Protein AF-A0A428SKN2-F1 (afdb_monomer)

InterPro domains:
  IPR006913 CENP-V/GFA domain [PF04828] (160-261)
  IPR011057 Mss4-like superfamily [SSF51316] (93-274)

pLDDT: mean 88.88, std 14.32, range [37.34, 98.81]

Radius of gyration: 19.54 Å; Cα contacts (8 Å, |Δi|>4): 625; chains: 1; bounding box: 58×44×54 Å

Structure (mmCIF, N/CA/C/O backbone):
data_AF-A0A428SKN2-F1
#
_entry.id   AF-A0A428SKN2-F1
#
loop_
_atom_site.group_PDB
_atom_site.id
_atom_site.type_symbol
_atom_site.label_atom_id
_atom_site.label_alt_id
_atom_site.label_comp_id
_atom_site.label_asym_id
_atom_site.label_entity_id
_atom_site.label_seq_id
_atom_site.pdbx_PDB_ins_code
_atom_site.Cartn_x
_atom_site.Cartn_y
_atom_site.Cartn_z
_atom_site.occupancy
_atom_site.B_iso_or_equiv
_atom_site.auth_seq_id
_atom_site.auth_comp_id
_atom_site.auth_asym_id
_atom_site.auth_atom_id
_atom_site.pdbx_PDB_model_num
ATOM 1 N N . MET A 1 1 ? -19.064 7.388 -1.459 1.00 96.00 1 MET A N 1
ATOM 2 C CA . MET A 1 1 ? -19.371 6.231 -2.327 1.00 96.00 1 MET A CA 1
ATOM 3 C C . MET A 1 1 ? -19.615 5.018 -1.450 1.00 96.00 1 MET A C 1
ATOM 5 O O . MET A 1 1 ? -19.090 4.986 -0.341 1.00 96.00 1 MET A O 1
ATOM 9 N N . ALA A 1 2 ? -20.408 4.062 -1.925 1.00 96.69 2 ALA A N 1
ATOM 10 C CA . ALA A 1 2 ? -20.667 2.799 -1.243 1.00 96.69 2 ALA A CA 1
ATOM 11 C C . ALA A 1 2 ? -20.257 1.640 -2.158 1.00 96.69 2 ALA A C 1
ATOM 13 O O . ALA A 1 2 ? -20.466 1.705 -3.367 1.00 96.69 2 ALA A O 1
ATOM 14 N N . TYR A 1 3 ? -19.655 0.611 -1.574 1.00 97.50 3 TYR A N 1
ATOM 15 C CA . TYR A 1 3 ? -19.297 -0.638 -2.232 1.00 97.50 3 TYR A CA 1
ATOM 16 C C . TYR A 1 3 ? -19.874 -1.800 -1.433 1.00 97.50 3 TYR A C 1
ATOM 18 O O . TYR A 1 3 ? -19.714 -1.839 -0.213 1.00 97.50 3 TYR A O 1
ATOM 26 N N . HIS A 1 4 ? -20.513 -2.743 -2.117 1.00 96.88 4 HIS A N 1
ATOM 27 C CA . HIS A 1 4 ? -21.170 -3.897 -1.511 1.00 96.88 4 HIS A CA 1
ATOM 28 C C . HIS A 1 4 ? -20.330 -5.153 -1.778 1.00 96.88 4 HIS A C 1
ATOM 30 O O . HIS A 1 4 ? -20.507 -5.785 -2.816 1.00 96.88 4 HIS A O 1
ATOM 36 N N . PRO A 1 5 ? -19.352 -5.494 -0.911 1.00 92.62 5 PRO A N 1
ATOM 37 C CA . PRO A 1 5 ? -18.555 -6.709 -1.087 1.00 92.62 5 PRO A CA 1
ATOM 38 C C . PRO A 1 5 ? -19.387 -7.994 -0.977 1.00 92.62 5 PRO A C 1
ATOM 40 O O . PRO A 1 5 ? -18.991 -9.015 -1.528 1.00 92.62 5 PRO A O 1
ATOM 43 N N . THR A 1 6 ? -20.506 -7.948 -0.252 1.00 92.69 6 THR A N 1
ATOM 44 C CA . THR A 1 6 ? -21.494 -9.026 -0.126 1.00 92.69 6 THR A CA 1
ATOM 45 C C . THR A 1 6 ? -22.893 -8.410 -0.096 1.00 92.69 6 THR A C 1
ATOM 47 O O . THR A 1 6 ? -23.030 -7.196 0.052 1.00 92.69 6 THR A O 1
ATOM 50 N N . GLU A 1 7 ? -23.940 -9.234 -0.180 1.00 92.19 7 GLU A N 1
ATOM 51 C CA . GLU A 1 7 ? -25.333 -8.769 -0.059 1.00 92.19 7 GLU A CA 1
ATOM 52 C C . GLU A 1 7 ? -25.630 -8.131 1.308 1.00 92.19 7 GLU A C 1
ATOM 54 O O . GLU A 1 7 ? -26.451 -7.228 1.408 1.00 92.19 7 GLU A O 1
ATOM 59 N N . THR A 1 8 ? -24.917 -8.558 2.352 1.00 93.56 8 THR A N 1
ATOM 60 C CA . THR A 1 8 ? -25.149 -8.159 3.748 1.00 93.56 8 THR A CA 1
ATOM 61 C C . THR A 1 8 ? -24.135 -7.147 4.276 1.00 93.56 8 THR A C 1
ATOM 63 O O . THR A 1 8 ? -24.197 -6.769 5.445 1.00 93.56 8 THR A O 1
ATOM 66 N N . SER A 1 9 ? -23.164 -6.715 3.467 1.00 94.75 9 SER A N 1
ATOM 67 C CA . SER A 1 9 ? -22.102 -5.806 3.903 1.00 94.75 9 SER A CA 1
ATOM 68 C C . SER A 1 9 ? -21.928 -4.648 2.937 1.00 94.75 9 SER A C 1
ATOM 70 O O . SER A 1 9 ? -21.907 -4.815 1.722 1.00 94.75 9 SER A O 1
ATOM 72 N N . THR A 1 10 ? -21.741 -3.455 3.493 1.00 97.12 10 THR A N 1
ATOM 73 C CA . THR A 1 10 ? -21.451 -2.232 2.749 1.00 97.12 10 THR A CA 1
ATOM 74 C C . THR A 1 10 ? -20.212 -1.557 3.321 1.00 97.12 10 THR A C 1
ATOM 76 O O . THR A 1 10 ? -20.080 -1.393 4.533 1.00 97.12 10 THR A O 1
ATOM 79 N N . ARG A 1 11 ? -19.302 -1.127 2.447 1.00 97.12 11 ARG A N 1
ATOM 80 C CA . ARG A 1 11 ? -18.131 -0.306 2.772 1.00 97.12 11 ARG A CA 1
ATOM 81 C C . ARG A 1 11 ? -18.315 1.083 2.176 1.00 97.12 11 ARG A C 1
ATOM 83 O O . ARG A 1 11 ? -18.564 1.218 0.979 1.00 97.12 11 ARG A O 1
ATOM 90 N N . TYR A 1 12 ? -18.160 2.113 2.995 1.00 98.19 12 TYR A N 1
ATOM 91 C CA . TYR A 1 12 ? -18.277 3.507 2.585 1.00 98.19 12 TYR A CA 1
ATOM 92 C C . TYR A 1 12 ? -16.900 4.139 2.476 1.00 98.19 12 TYR A C 1
ATOM 94 O O . TYR A 1 12 ? -16.079 4.023 3.388 1.00 98.19 12 TYR A O 1
ATOM 102 N N . PHE A 1 13 ? -16.666 4.838 1.369 1.00 98.31 13 PHE A N 1
ATOM 103 C CA . PHE A 1 13 ? -15.388 5.479 1.092 1.00 98.31 13 PHE A CA 1
ATOM 104 C C . PHE A 1 13 ? -15.537 6.856 0.444 1.00 98.31 13 PHE A C 1
ATOM 106 O O . PHE A 1 13 ? -16.548 7.173 -0.202 1.00 98.31 13 PHE A O 1
ATOM 113 N N . CYS A 1 14 ? -14.515 7.689 0.622 1.00 98.00 14 CYS A N 1
ATOM 114 C CA . CYS A 1 14 ? -14.421 9.014 0.031 1.00 98.00 14 CYS A CA 1
ATOM 115 C C . CYS A 1 14 ? -14.312 8.914 -1.497 1.00 98.00 14 CYS A C 1
ATOM 117 O O . CYS A 1 14 ? -13.421 8.255 -2.027 1.00 98.00 14 CYS A O 1
ATOM 119 N N . ALA A 1 15 ? -15.193 9.609 -2.222 1.00 96.56 15 ALA A N 1
ATOM 120 C CA . ALA A 1 15 ? -15.204 9.576 -3.687 1.00 96.56 15 ALA A CA 1
ATOM 121 C C . ALA A 1 15 ? -13.980 10.259 -4.324 1.00 96.56 15 ALA A C 1
ATOM 123 O O . ALA A 1 15 ? -13.689 10.011 -5.494 1.00 96.56 15 ALA A O 1
ATOM 124 N N . THR A 1 16 ? -13.309 11.125 -3.559 1.00 96.06 16 THR A N 1
ATOM 125 C CA . THR A 1 16 ? -12.187 11.956 -4.007 1.00 96.06 16 THR A CA 1
ATOM 126 C C . THR A 1 16 ? -10.844 11.260 -3.828 1.00 96.06 16 THR A C 1
ATOM 128 O O . THR A 1 16 ? -10.008 11.347 -4.717 1.00 96.06 16 THR A O 1
ATOM 131 N N . CYS A 1 17 ? -10.631 10.585 -2.694 1.00 95.38 17 CYS A N 1
ATOM 132 C CA . CYS A 1 17 ? -9.328 10.006 -2.347 1.00 95.38 17 CYS A CA 1
ATOM 133 C C . CYS A 1 17 ? -9.338 8.495 -2.089 1.00 95.38 17 CYS A C 1
ATOM 135 O O . CYS A 1 17 ? -8.288 7.936 -1.799 1.00 95.38 17 CYS A O 1
ATOM 137 N N . GLY A 1 18 ? -10.497 7.833 -2.134 1.00 97.00 18 GLY A N 1
ATOM 138 C CA . GLY A 1 18 ? -10.604 6.394 -1.878 1.00 97.00 18 GLY A CA 1
ATOM 139 C C . GLY A 1 18 ? -10.673 5.993 -0.402 1.00 97.00 18 GLY A C 1
ATOM 140 O O . GLY A 1 18 ? -11.093 4.879 -0.124 1.00 97.00 18 GLY A O 1
ATOM 141 N N . CYS A 1 19 ? -10.370 6.893 0.540 1.00 97.88 19 CYS A N 1
ATOM 142 C CA . CYS A 1 19 ? -10.337 6.587 1.976 1.00 97.88 19 CYS A CA 1
ATOM 143 C C . CYS A 1 19 ? -11.597 5.883 2.482 1.00 97.88 19 CYS A C 1
ATOM 145 O O . CYS A 1 19 ? -12.698 6.435 2.378 1.00 97.88 19 CYS A O 1
ATOM 147 N N . HIS A 1 20 ? -11.431 4.680 3.044 1.00 97.56 20 HIS A N 1
ATOM 148 C CA . HIS A 1 20 ? -12.502 3.962 3.726 1.00 97.56 20 HIS A CA 1
ATOM 149 C C . HIS A 1 20 ? -12.826 4.662 5.044 1.00 97.56 20 HIS A C 1
ATOM 151 O O . HIS A 1 20 ? -11.943 4.977 5.831 1.00 97.56 20 HIS A O 1
ATOM 157 N N . LEU A 1 21 ? -14.111 4.908 5.284 1.00 97.25 21 LEU A N 1
ATOM 158 C CA . LEU A 1 21 ? -14.582 5.653 6.453 1.00 97.25 21 LEU A CA 1
ATOM 159 C C . LEU A 1 21 ? -15.449 4.790 7.357 1.00 97.25 21 LEU A C 1
ATOM 161 O O . LEU A 1 21 ? -15.275 4.802 8.573 1.00 97.25 21 LEU A O 1
ATOM 165 N N . PHE A 1 22 ? -16.366 4.023 6.765 1.00 97.44 22 PHE A N 1
ATOM 166 C CA . PHE A 1 22 ? -17.329 3.231 7.519 1.00 97.44 22 PHE A CA 1
ATOM 167 C C . PHE A 1 22 ? -17.563 1.865 6.887 1.00 97.44 22 PHE A C 1
ATOM 169 O O . PHE A 1 22 ? -17.416 1.683 5.675 1.00 97.44 22 PHE A O 1
ATOM 176 N N . ARG A 1 23 ? -18.008 0.921 7.711 1.00 95.94 23 ARG A N 1
ATOM 17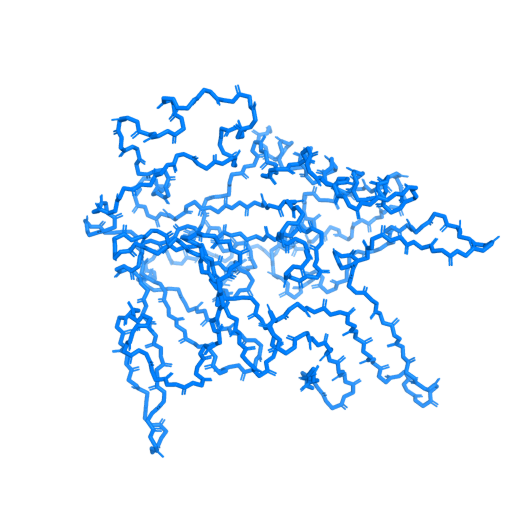7 C CA . ARG A 1 23 ? -18.645 -0.322 7.280 1.00 95.94 23 ARG A CA 1
ATOM 178 C C . ARG A 1 23 ? -20.012 -0.444 7.940 1.00 95.94 23 ARG A C 1
ATOM 180 O O . ARG A 1 23 ? -20.159 -0.045 9.092 1.00 95.94 23 ARG A O 1
ATOM 187 N N . ALA A 1 24 ? -20.958 -1.034 7.229 1.00 96.56 24 ALA A N 1
ATOM 188 C CA . ALA A 1 24 ? -22.224 -1.493 7.774 1.00 96.56 24 ALA A CA 1
ATOM 189 C C . ALA A 1 24 ? -22.392 -2.973 7.429 1.00 96.56 24 ALA A C 1
ATOM 191 O O . ALA A 1 24 ? -22.126 -3.370 6.292 1.00 96.56 24 ALA A O 1
ATOM 192 N N . ILE A 1 25 ? -22.793 -3.787 8.399 1.00 94.44 25 ILE A N 1
ATOM 193 C CA . ILE A 1 25 ? -23.079 -5.212 8.213 1.00 94.44 25 ILE A CA 1
ATOM 194 C C . ILE A 1 25 ? -24.481 -5.492 8.747 1.00 94.44 25 ILE A C 1
ATOM 196 O O . ILE A 1 25 ? -24.828 -5.052 9.842 1.00 94.44 25 ILE A O 1
ATOM 200 N N . GLU A 1 26 ? -25.297 -6.218 7.992 1.00 92.75 26 GLU A N 1
ATOM 201 C CA . GLU A 1 26 ? -26.609 -6.654 8.457 1.00 92.75 26 GLU A CA 1
ATOM 202 C C . GLU A 1 26 ? -26.472 -7.668 9.596 1.00 92.75 26 GLU A C 1
ATOM 204 O O . GLU A 1 26 ? -25.931 -8.762 9.435 1.00 92.75 26 GLU A O 1
ATOM 209 N N . ALA A 1 27 ? -27.008 -7.320 10.765 1.00 86.62 27 ALA A N 1
ATOM 210 C CA . ALA A 1 27 ? -26.934 -8.138 11.968 1.00 86.62 27 ALA A CA 1
ATOM 211 C C . ALA A 1 27 ? -28.178 -9.034 12.118 1.00 86.62 27 ALA A C 1
ATOM 213 O O . ALA A 1 27 ? -28.886 -8.966 13.125 1.00 86.62 27 ALA A O 1
ATOM 214 N N . GLY A 1 28 ? -28.484 -9.847 11.098 1.00 75.69 28 GLY A N 1
ATOM 215 C CA . GLY A 1 28 ? -29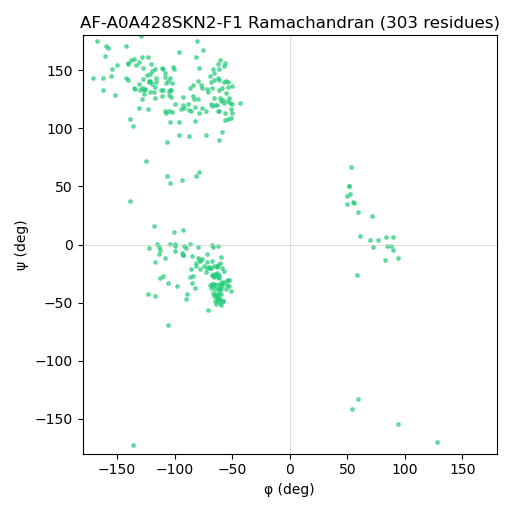.522 -10.890 11.157 1.00 75.69 28 GLY A CA 1
ATOM 216 C C . GLY A 1 28 ? -30.892 -10.400 11.650 1.00 75.69 28 GLY A C 1
ATOM 217 O O . GLY A 1 28 ? -31.451 -10.964 12.588 1.00 75.69 28 GLY A O 1
ATOM 218 N N . GLY A 1 29 ? -31.405 -9.309 11.071 1.00 75.12 29 GLY A N 1
ATOM 219 C CA . GLY A 1 29 ? -32.702 -8.718 11.435 1.00 75.12 29 GLY A CA 1
ATOM 220 C C . GLY A 1 29 ? -32.684 -7.762 12.637 1.00 75.12 29 GLY A C 1
ATOM 221 O O . GLY A 1 29 ? -33.717 -7.183 12.960 1.00 75.12 29 GLY A O 1
ATOM 222 N N . LYS A 1 30 ? -31.528 -7.540 13.281 1.00 79.56 30 LYS A N 1
ATOM 223 C CA . LYS A 1 30 ? -31.365 -6.592 14.406 1.00 79.56 30 LYS A CA 1
ATOM 224 C C . LYS A 1 30 ? -30.924 -5.185 13.978 1.00 79.56 30 LYS A C 1
ATOM 226 O O . LYS A 1 30 ? -30.526 -4.385 14.820 1.00 79.56 30 LYS A O 1
ATOM 231 N N . GLY A 1 31 ? -30.985 -4.884 12.682 1.00 88.44 31 GLY A N 1
ATOM 232 C CA . GLY A 1 31 ? -30.466 -3.648 12.098 1.00 88.44 31 GLY A CA 1
ATOM 233 C C . GLY A 1 31 ? -29.034 -3.796 11.579 1.00 88.44 31 GLY A C 1
ATOM 234 O O . GLY A 1 31 ? -28.611 -4.890 11.203 1.00 88.44 31 GLY A O 1
ATOM 235 N N . LEU A 1 32 ? -28.310 -2.677 11.527 1.00 92.56 32 LEU A N 1
ATOM 236 C CA . LEU A 1 32 ? -26.951 -2.593 10.990 1.00 92.56 32 LEU A CA 1
ATOM 237 C C . LEU A 1 32 ? -25.924 -2.478 12.119 1.00 92.56 32 LEU A C 1
ATOM 239 O O . LEU A 1 32 ? -26.036 -1.591 12.967 1.00 92.56 32 LEU A O 1
ATOM 243 N N . ASP A 1 33 ? -24.904 -3.332 12.083 1.00 93.50 33 ASP A N 1
ATOM 244 C CA . ASP A 1 33 ? -23.672 -3.164 12.851 1.00 93.50 33 ASP A CA 1
ATOM 245 C C . ASP A 1 33 ? -22.732 -2.212 12.102 1.00 93.50 33 ASP A C 1
ATOM 247 O O . ASP A 1 33 ? -22.330 -2.482 10.964 1.00 93.50 33 ASP A O 1
ATOM 251 N N . TRP A 1 34 ? -22.407 -1.083 12.731 1.00 94.44 34 TRP A N 1
ATOM 252 C CA . TRP A 1 34 ? -21.578 -0.034 12.147 1.00 94.44 34 TRP A CA 1
ATOM 253 C C . TRP A 1 34 ? -20.163 -0.068 12.712 1.00 94.44 34 TRP A C 1
ATOM 255 O O . TRP A 1 34 ? -19.951 -0.078 13.921 1.00 94.44 34 TRP A O 1
ATOM 265 N N . GLY A 1 35 ? -19.180 0.017 11.822 1.00 92.81 35 GLY A N 1
ATOM 266 C CA . GLY A 1 35 ? -17.787 0.257 12.183 1.00 92.81 35 GLY A CA 1
ATOM 267 C C . GLY A 1 35 ? -17.259 1.517 11.513 1.00 92.81 35 GLY A C 1
ATOM 268 O O . GLY A 1 35 ? -17.628 1.815 10.378 1.00 92.81 35 GLY A O 1
ATOM 269 N N . ALA A 1 36 ? -16.365 2.227 12.196 1.00 93.25 36 ALA A N 1
ATOM 270 C CA . ALA A 1 36 ? -15.610 3.345 11.643 1.00 93.25 36 ALA A CA 1
ATOM 271 C C . ALA A 1 36 ? -14.140 2.953 11.453 1.00 93.25 36 ALA A C 1
ATOM 273 O O . ALA A 1 36 ? -13.580 2.199 12.250 1.00 93.25 36 ALA A O 1
ATOM 274 N N . ALA A 1 37 ? -13.522 3.461 10.393 1.00 94.44 37 ALA A N 1
ATOM 275 C CA . ALA A 1 37 ? -12.116 3.238 10.095 1.00 94.44 37 ALA A CA 1
ATOM 276 C C . ALA A 1 37 ? -11.256 4.170 10.972 1.00 94.44 37 ALA A C 1
ATOM 278 O O . ALA A 1 37 ? -11.329 5.395 10.855 1.00 94.44 37 ALA A O 1
ATOM 279 N N . THR A 1 38 ? -10.478 3.606 11.901 1.00 91.44 38 THR A N 1
ATOM 280 C CA . THR A 1 38 ? -9.806 4.372 12.971 1.00 91.44 38 THR A CA 1
ATOM 281 C C . THR A 1 38 ? -8.743 5.342 12.446 1.00 91.44 38 THR A C 1
ATOM 283 O O . THR A 1 38 ? -8.546 6.416 13.018 1.00 91.44 38 THR A O 1
ATOM 286 N N . GLY A 1 39 ? -8.128 5.034 11.299 1.00 93.06 39 GLY A N 1
ATOM 287 C CA . GLY A 1 39 ? -7.140 5.898 10.655 1.00 93.06 39 GLY A CA 1
ATOM 288 C C . GLY A 1 39 ? -7.718 7.253 10.241 1.00 93.06 39 GLY A C 1
ATOM 289 O O . GLY A 1 39 ? -6.991 8.248 10.258 1.00 93.06 39 GLY A O 1
ATOM 290 N N . ALA A 1 40 ? -9.026 7.321 9.960 1.00 92.25 40 ALA A N 1
ATOM 291 C CA . ALA A 1 40 ? -9.752 8.553 9.642 1.00 92.25 40 ALA A CA 1
ATOM 292 C C . ALA A 1 40 ? -10.230 9.333 10.885 1.00 92.25 40 ALA A C 1
ATOM 294 O O . ALA A 1 40 ? -10.672 10.476 10.764 1.00 92.25 40 ALA A O 1
ATOM 295 N N . VAL A 1 41 ? -10.140 8.748 12.083 1.00 88.19 41 VAL A N 1
ATOM 296 C CA . VAL A 1 41 ? -10.595 9.377 13.327 1.00 88.19 41 VAL A CA 1
ATOM 297 C C . VAL A 1 41 ? -9.505 10.308 13.872 1.00 88.19 41 VAL A C 1
ATOM 299 O O . VAL A 1 41 ? -8.349 9.917 14.064 1.00 88.19 41 VAL A O 1
ATOM 302 N N . SER A 1 42 ? -9.879 11.569 14.108 1.00 79.75 42 SER A N 1
ATOM 303 C CA . SER A 1 42 ? -8.983 12.618 14.625 1.00 79.75 42 SER A CA 1
ATOM 304 C C . SER A 1 42 ? -9.285 13.046 16.064 1.00 79.75 42 SER A C 1
ATOM 306 O O . SER A 1 42 ? -8.380 13.523 16.744 1.00 79.75 42 SER A O 1
ATOM 308 N N . CYS A 1 43 ? -10.533 12.918 16.517 1.00 73.12 43 CYS A N 1
ATOM 309 C CA . CYS A 1 43 ? -10.959 13.276 17.870 1.00 73.12 43 CYS A CA 1
ATOM 310 C C . CYS A 1 43 ? -12.305 12.607 18.173 1.00 73.12 43 CYS A C 1
ATOM 312 O O . CYS A 1 43 ? -13.222 12.704 17.353 1.00 73.12 43 CYS A O 1
ATOM 314 N N . LEU A 1 44 ? -12.445 11.977 19.340 1.00 66.81 44 LEU A N 1
ATOM 315 C CA . LEU A 1 44 ? -13.749 11.598 19.889 1.00 66.81 44 LEU A CA 1
ATOM 316 C C . LEU A 1 44 ? -14.210 12.680 20.874 1.00 66.81 44 LEU A C 1
ATOM 318 O O . LEU A 1 44 ? -13.863 12.672 22.055 1.00 66.81 44 LEU A O 1
ATOM 322 N N . SER A 1 45 ? -15.004 13.641 20.400 1.00 59.34 45 SER A N 1
ATOM 323 C CA . SER A 1 45 ? -15.634 14.638 21.266 1.00 59.34 45 SER A CA 1
ATOM 324 C C . SER A 1 45 ? -16.911 14.067 21.896 1.00 59.34 45 SER A C 1
ATOM 326 O O . SER A 1 45 ? -17.942 13.932 21.243 1.00 59.34 45 SER A O 1
ATOM 328 N N . GLY A 1 46 ? -16.865 13.735 23.189 1.00 59.41 46 GLY A N 1
ATOM 329 C CA . GLY A 1 46 ? -18.042 13.286 23.937 1.00 59.41 46 GLY A CA 1
ATOM 330 C C . GLY A 1 46 ? -17.784 13.177 25.440 1.00 59.41 46 GLY A C 1
ATOM 331 O O . GLY A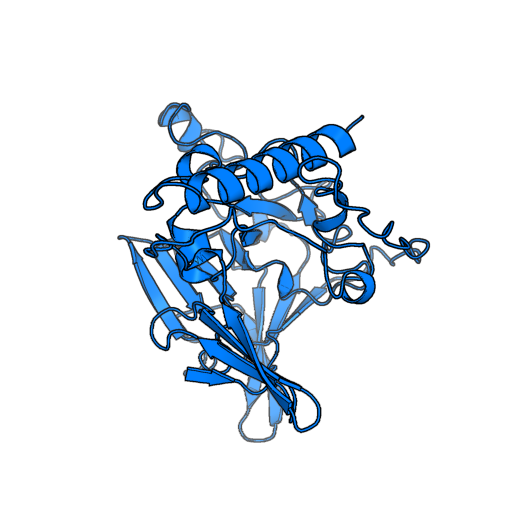 1 46 ? -16.706 12.772 25.858 1.00 59.41 46 GLY A O 1
ATOM 332 N N . GLN A 1 47 ? -18.781 13.519 26.262 1.00 53.28 47 GLN A N 1
ATOM 333 C CA . GLN A 1 47 ? -18.688 13.558 27.736 1.00 53.28 47 GLN A CA 1
ATOM 334 C C . GLN A 1 47 ? -18.511 12.174 28.409 1.00 53.28 47 GLN A C 1
ATOM 336 O O . GLN A 1 47 ? -18.407 12.094 29.628 1.00 53.28 47 GLN A O 1
ATOM 341 N N . SER A 1 48 ? -18.468 11.085 27.634 1.00 55.41 48 SER A N 1
ATOM 342 C CA . SER A 1 48 ? -18.333 9.699 28.106 1.00 55.41 48 SER A CA 1
ATOM 343 C C . SER A 1 48 ? -17.363 8.891 27.226 1.00 55.41 48 SER A C 1
ATOM 345 O O . SER A 1 48 ? -17.598 7.725 26.919 1.00 55.41 48 SER A O 1
ATOM 347 N N . SER A 1 49 ? -16.278 9.511 26.751 1.00 55.94 49 SER A N 1
ATOM 348 C CA . SER A 1 49 ? -15.253 8.790 25.992 1.00 55.94 49 SER A CA 1
ATOM 349 C C . SER A 1 49 ? -14.438 7.881 26.921 1.00 55.94 49 SER A C 1
ATOM 351 O O . SER A 1 49 ? -13.470 8.287 27.559 1.00 55.94 49 SER A O 1
ATOM 353 N N . SER A 1 50 ? -14.836 6.612 27.021 1.00 61.44 50 SER A N 1
ATOM 354 C CA . SER A 1 50 ? -13.934 5.563 27.501 1.00 61.44 50 SER A CA 1
ATOM 355 C C . SER A 1 50 ? -12.794 5.372 26.498 1.00 61.44 50 SER A C 1
ATOM 357 O O . SER A 1 50 ? -13.029 5.489 25.295 1.00 61.44 50 SER A O 1
ATOM 359 N N . LEU A 1 51 ? -11.592 5.021 26.973 1.00 61.62 51 LEU A N 1
ATOM 360 C CA . LEU A 1 51 ? -10.462 4.640 26.116 1.00 61.62 51 LEU A CA 1
ATOM 361 C C . LEU A 1 51 ? -10.928 3.578 25.109 1.00 61.62 51 LEU A C 1
ATOM 363 O O . LEU A 1 51 ? -11.301 2.468 25.500 1.00 61.62 51 LEU A O 1
ATOM 367 N N . GLY A 1 52 ? -10.940 3.938 23.822 1.00 68.12 52 GLY A N 1
ATOM 368 C CA . GLY A 1 52 ? -11.107 2.964 22.754 1.00 68.12 52 GLY A CA 1
ATOM 369 C C . GLY A 1 52 ? -9.996 1.936 22.901 1.00 68.12 52 GLY A C 1
ATOM 370 O O . GLY A 1 52 ? -8.829 2.296 22.928 1.00 68.12 52 GLY A O 1
ATOM 371 N N . ARG A 1 53 ? -10.347 0.668 23.066 1.00 73.31 53 ARG A N 1
ATOM 372 C CA . ARG A 1 53 ? -9.360 -0.404 23.161 1.00 73.31 53 ARG A CA 1
ATOM 373 C C . ARG A 1 53 ? -9.401 -1.202 21.875 1.00 73.31 53 ARG A C 1
ATOM 375 O O . ARG A 1 53 ? -10.482 -1.516 21.372 1.00 73.31 53 ARG A O 1
ATOM 382 N N . PHE A 1 54 ? -8.238 -1.579 21.376 1.00 77.50 54 PHE A N 1
ATOM 383 C CA . PHE A 1 54 ? -8.183 -2.728 20.492 1.00 77.50 54 PHE A CA 1
ATOM 384 C C . PHE A 1 54 ? -8.683 -3.944 21.297 1.00 77.50 54 PHE A C 1
ATOM 386 O O . PHE A 1 54 ? -8.421 -4.041 22.498 1.00 77.50 54 PHE A O 1
ATOM 393 N N . THR A 1 55 ? -9.442 -4.848 20.676 1.00 78.25 55 THR A N 1
ATOM 394 C CA . THR A 1 55 ? -10.030 -6.011 21.376 1.00 78.25 55 THR A CA 1
ATOM 395 C C . THR A 1 55 ? -9.660 -7.360 20.778 1.00 78.25 55 THR A C 1
ATOM 397 O O . THR A 1 55 ? -9.408 -8.306 21.516 1.00 78.25 55 THR A O 1
ATOM 400 N N . SER A 1 56 ? -9.672 -7.473 19.450 1.00 80.75 56 SER A N 1
ATOM 401 C CA . SER A 1 56 ? -9.361 -8.710 18.733 1.00 80.75 56 SER A CA 1
ATOM 402 C C . SER A 1 56 ? -8.859 -8.405 17.325 1.00 80.75 56 SER A C 1
ATOM 404 O O . SER A 1 56 ? -9.240 -7.394 16.730 1.00 80.75 56 SER A O 1
ATOM 406 N N . HIS A 1 57 ? -8.017 -9.293 16.794 1.00 84.62 57 HIS A N 1
ATOM 407 C CA . HIS A 1 57 ? -7.773 -9.373 15.359 1.00 84.62 57 HIS A CA 1
ATOM 408 C C . HIS A 1 57 ? -8.877 -10.239 14.764 1.00 84.62 57 HIS A C 1
ATOM 410 O O . HIS A 1 57 ? -9.131 -11.338 15.252 1.00 84.62 57 HIS A O 1
ATOM 416 N N . GLN A 1 58 ? -9.555 -9.743 13.737 1.00 85.75 58 GLN A N 1
ATOM 417 C CA . GLN A 1 58 ? -10.638 -10.468 13.074 1.00 85.75 58 GLN A CA 1
ATOM 418 C C . GLN A 1 58 ? -10.185 -10.925 11.691 1.00 85.75 58 GLN A C 1
ATOM 420 O O . GLN A 1 58 ? -9.404 -10.230 11.044 1.00 85.75 58 GLN A O 1
ATOM 425 N N . TYR A 1 59 ? -10.699 -12.072 11.238 1.00 86.12 59 TYR A N 1
ATOM 426 C CA . TYR A 1 59 ? -10.408 -12.641 9.913 1.00 86.12 59 TYR A CA 1
ATOM 427 C C . TYR A 1 59 ? -8.916 -12.935 9.669 1.00 86.12 59 TYR A C 1
ATOM 429 O O . TYR A 1 59 ? -8.448 -12.926 8.535 1.00 86.12 59 TYR A O 1
ATOM 437 N N . VAL A 1 60 ? -8.149 -13.217 10.731 1.00 87.38 60 VAL A N 1
ATOM 438 C CA . VAL A 1 60 ? -6.712 -13.540 10.628 1.00 87.38 60 VAL A CA 1
ATOM 439 C C . VAL A 1 60 ? -6.490 -14.778 9.764 1.00 87.38 60 VAL A C 1
ATOM 441 O O . VAL A 1 60 ? -5.562 -14.800 8.962 1.00 87.38 60 VAL A O 1
ATOM 444 N N . SER A 1 61 ? -7.366 -15.781 9.861 1.00 85.19 61 SER A N 1
ATOM 445 C CA . SER A 1 61 ? -7.321 -16.985 9.022 1.00 85.19 61 SER A CA 1
ATOM 446 C C . SER A 1 61 ? -7.309 -16.679 7.526 1.00 85.19 61 SER A C 1
ATOM 448 O O . SER A 1 61 ? -6.632 -17.372 6.775 1.00 85.19 61 SER A O 1
ATOM 450 N N . ASP A 1 62 ? -8.001 -15.622 7.098 1.00 88.69 62 ASP A N 1
ATOM 451 C CA . ASP A 1 62 ? -8.169 -15.278 5.683 1.00 88.69 62 ASP A CA 1
ATOM 452 C C . ASP A 1 62 ? -6.868 -14.737 5.072 1.00 88.69 62 ASP A C 1
ATOM 454 O O . ASP A 1 62 ? -6.721 -14.675 3.852 1.00 88.69 62 ASP A O 1
ATOM 458 N N . THR A 1 63 ? -5.903 -14.355 5.916 1.00 89.88 63 THR A N 1
ATOM 459 C CA . THR A 1 63 ? -4.567 -13.934 5.476 1.00 89.88 63 THR A CA 1
ATOM 460 C C . THR A 1 63 ? -3.669 -15.106 5.098 1.00 89.88 63 THR A C 1
ATOM 462 O O . THR A 1 63 ? -2.638 -14.885 4.472 1.00 89.88 63 THR A O 1
ATOM 465 N N . ASN A 1 64 ? -4.040 -16.337 5.464 1.00 89.06 64 ASN A N 1
ATOM 466 C CA . ASN A 1 64 ? -3.249 -17.566 5.366 1.00 89.06 64 ASN A CA 1
ATOM 467 C C . ASN A 1 64 ? -1.913 -17.566 6.121 1.00 89.06 64 ASN A C 1
ATOM 469 O O . ASN A 1 64 ? -1.484 -18.628 6.525 1.00 89.06 64 ASN A O 1
ATOM 473 N N . ASP A 1 65 ? -1.257 -16.439 6.368 1.00 87.81 65 ASP A N 1
ATOM 474 C CA . ASP A 1 65 ? 0.042 -16.371 7.049 1.00 87.81 65 ASP A CA 1
ATOM 475 C C . ASP A 1 65 ? -0.010 -15.637 8.395 1.00 87.81 65 ASP A C 1
ATOM 477 O O . ASP A 1 65 ? 1.013 -15.487 9.066 1.00 87.81 65 ASP A O 1
ATOM 481 N N . GLY A 1 66 ? -1.191 -15.167 8.795 1.00 88.62 66 GLY A N 1
ATOM 482 C CA . GLY A 1 66 ? -1.419 -14.338 9.976 1.00 88.62 66 GLY A CA 1
ATOM 483 C C . GLY A 1 66 ? -1.313 -12.830 9.717 1.00 88.62 66 GLY A C 1
ATOM 484 O O . GLY A 1 66 ? -1.571 -12.043 10.628 1.00 88.62 66 GLY A O 1
ATOM 485 N N . GLY A 1 67 ? -0.947 -12.397 8.505 1.00 92.00 67 GLY A N 1
ATOM 486 C CA . GLY A 1 67 ? -0.823 -10.988 8.139 1.00 92.00 67 GLY A CA 1
ATOM 487 C C . GLY A 1 67 ? 0.093 -10.219 9.092 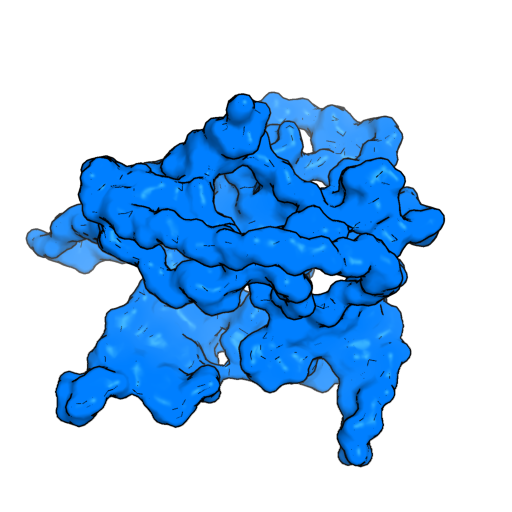1.00 92.00 67 GLY A C 1
ATOM 488 O O . GLY A 1 67 ? 1.096 -10.753 9.559 1.00 92.00 67 GLY A O 1
ATOM 489 N N . LEU A 1 68 ? -0.263 -8.974 9.422 1.00 92.25 68 LEU A N 1
ATOM 490 C CA . LEU A 1 68 ? 0.461 -8.182 10.429 1.00 92.25 68 LEU A CA 1
ATOM 491 C C . LEU A 1 68 ? 0.159 -8.607 11.875 1.00 92.25 68 LEU A C 1
ATOM 493 O O . LEU A 1 68 ? 0.864 -8.182 12.787 1.00 92.25 68 LEU A O 1
ATOM 497 N N . ALA A 1 69 ? -0.870 -9.429 12.117 1.00 90.38 69 ALA A N 1
ATOM 498 C CA . ALA A 1 69 ? -1.256 -9.817 13.476 1.00 90.38 69 ALA A CA 1
ATOM 499 C C . ALA A 1 69 ? -0.145 -10.607 14.188 1.00 90.38 69 ALA A C 1
ATOM 501 O O . ALA A 1 69 ? -0.043 -10.556 15.411 1.00 90.38 69 ALA A O 1
ATOM 502 N N . VAL A 1 70 ? 0.739 -11.265 13.429 1.00 88.75 70 VAL A N 1
ATOM 503 C CA . VAL A 1 70 ? 1.924 -11.959 13.963 1.00 88.75 70 VAL A CA 1
ATOM 504 C C . VAL A 1 70 ? 2.904 -11.016 14.676 1.00 88.75 70 VAL A C 1
ATOM 506 O O . VAL A 1 70 ? 3.618 -11.454 15.578 1.00 88.75 70 VAL A O 1
ATOM 509 N N . TRP A 1 71 ? 2.908 -9.730 14.306 1.00 91.31 71 TRP A N 1
ATOM 510 C CA . TRP A 1 71 ? 3.724 -8.673 14.912 1.00 91.31 71 TRP A CA 1
ATOM 511 C C . TRP A 1 71 ? 2.947 -7.821 15.924 1.00 91.31 71 TRP A C 1
ATOM 513 O O . TRP A 1 71 ? 3.517 -6.919 16.518 1.00 91.31 71 TRP A O 1
ATOM 523 N N . ILE A 1 72 ? 1.656 -8.086 16.137 1.00 89.06 72 ILE A N 1
ATOM 524 C CA . ILE A 1 72 ? 0.807 -7.335 17.072 1.00 89.06 72 ILE A CA 1
ATOM 525 C C . ILE A 1 72 ? 0.196 -8.341 18.046 1.00 89.06 72 ILE A C 1
ATOM 527 O O . ILE A 1 72 ? -0.983 -8.697 17.945 1.00 89.06 72 ILE A O 1
ATOM 531 N N . LYS A 1 73 ? 1.030 -8.864 18.950 1.00 74.75 73 LYS A N 1
ATOM 532 C CA . LYS A 1 73 ? 0.685 -10.023 19.785 1.00 74.75 73 LYS A CA 1
ATOM 533 C C . LYS A 1 73 ? -0.144 -9.629 21.000 1.00 74.75 73 LYS A C 1
ATOM 535 O O . LYS A 1 73 ? -1.059 -10.368 21.365 1.00 74.75 73 LYS A O 1
ATOM 540 N N . SER A 1 74 ? 0.137 -8.478 21.613 1.00 66.94 74 SER A N 1
ATOM 541 C CA . SER A 1 74 ? -0.644 -8.013 22.757 1.00 66.94 74 SER A CA 1
ATOM 542 C C . SER A 1 74 ? -0.670 -6.496 22.883 1.00 66.94 74 SER A C 1
ATOM 544 O O . SER A 1 74 ? 0.365 -5.856 22.974 1.00 66.94 74 SER A O 1
ATOM 546 N N . LEU A 1 75 ? -1.865 -5.924 23.014 1.00 63.22 75 LEU A N 1
ATOM 547 C CA . LEU A 1 75 ? -2.031 -4.548 23.479 1.00 63.22 75 LEU A CA 1
ATOM 548 C C . LEU A 1 75 ? -2.474 -4.609 24.945 1.00 63.22 75 LEU A C 1
ATOM 550 O O . LEU A 1 75 ? -3.521 -5.182 25.256 1.00 63.22 75 LEU A O 1
ATOM 554 N N . GLU A 1 76 ? -1.616 -4.121 25.848 1.00 54.19 76 GLU A N 1
ATOM 555 C CA . GLU A 1 76 ? -1.810 -4.117 27.312 1.00 54.19 76 GLU A CA 1
ATOM 556 C C . GLU A 1 76 ? -2.220 -5.484 27.923 1.00 54.19 76 GLU A C 1
ATOM 558 O O . GLU A 1 76 ? -3.015 -5.548 28.859 1.00 54.19 76 GLU A O 1
ATOM 563 N N . GLY A 1 77 ? -1.717 -6.607 27.391 1.00 42.78 77 GLY A N 1
ATOM 564 C CA . GLY A 1 77 ? -1.908 -7.945 27.983 1.00 42.78 77 GLY A CA 1
ATOM 565 C C . GLY A 1 77 ? -3.330 -8.532 27.927 1.00 42.78 77 GLY A C 1
ATOM 566 O O . GLY A 1 77 ? -3.553 -9.623 28.447 1.00 42.78 77 GLY A O 1
ATOM 567 N N . ASN A 1 78 ? -4.290 -7.854 27.285 1.00 40.00 78 ASN A N 1
ATOM 568 C CA . ASN A 1 78 ? -5.696 -8.291 27.209 1.00 40.00 78 ASN A CA 1
ATOM 569 C C . ASN A 1 78 ? -6.068 -8.984 25.891 1.00 40.00 78 ASN A C 1
ATOM 571 O O . ASN A 1 78 ? -7.176 -9.499 25.741 1.00 40.00 78 ASN A O 1
ATOM 575 N N . PHE A 1 79 ? -5.145 -9.008 24.936 1.00 45.56 79 PHE A N 1
ATOM 576 C CA . PHE A 1 79 ? -5.294 -9.750 23.695 1.00 45.56 79 PHE A CA 1
ATOM 577 C C . PHE A 1 79 ? -4.682 -11.133 23.832 1.00 45.56 79 PHE A C 1
ATOM 579 O O . PHE A 1 79 ? -3.474 -11.268 23.999 1.00 45.56 79 PHE A O 1
ATOM 586 N N . LYS A 1 80 ? -5.502 -12.166 23.656 1.00 43.59 80 LYS A N 1
ATOM 587 C CA . LYS A 1 80 ? -5.005 -13.404 23.067 1.00 43.59 80 LYS A CA 1
ATOM 588 C C . LYS A 1 80 ? -5.157 -13.222 21.568 1.00 43.59 80 LYS A C 1
ATOM 590 O O . LYS A 1 80 ? -6.249 -13.431 21.045 1.00 43.59 80 LYS A O 1
ATOM 595 N N . GLY A 1 81 ? -4.107 -12.759 20.890 1.00 46.41 81 GLY A N 1
ATOM 596 C CA . GLY A 1 81 ? -4.022 -13.035 19.461 1.00 46.41 81 GLY A CA 1
ATOM 597 C C . GLY A 1 81 ? -4.215 -14.540 19.321 1.00 46.41 81 GLY A C 1
ATOM 598 O O . GLY A 1 81 ? -3.513 -15.297 19.993 1.00 46.41 81 GLY A O 1
ATOM 599 N N . GLU A 1 82 ? -5.224 -14.985 18.569 1.00 45.19 82 GLU A N 1
ATOM 600 C CA . GLU A 1 82 ? -5.211 -16.384 18.163 1.00 45.19 82 GLU A CA 1
ATOM 601 C C . GLU A 1 82 ? -3.856 -16.590 17.497 1.00 45.19 82 GLU A C 1
ATOM 603 O O . GLU A 1 82 ? -3.496 -15.819 16.602 1.00 45.19 82 GLU A O 1
ATOM 608 N N . GLU A 1 83 ? -3.069 -17.547 18.000 1.00 45.34 83 GLU A N 1
ATOM 609 C CA . GLU A 1 83 ? -1.883 -17.994 17.286 1.00 45.34 83 GLU A CA 1
ATOM 610 C C . GLU A 1 83 ? -2.378 -18.304 15.884 1.00 45.34 83 GLU A C 1
ATOM 612 O O . GLU A 1 83 ? -3.185 -19.223 15.698 1.00 45.34 83 GLU A O 1
ATOM 617 N N . ALA A 1 84 ? -1.996 -17.463 14.917 1.00 46.09 84 ALA A N 1
ATOM 618 C CA . ALA A 1 84 ? -2.283 -17.741 13.531 1.00 46.09 84 ALA A CA 1
ATOM 619 C C . ALA A 1 84 ? -1.777 -19.163 13.339 1.00 46.09 84 ALA A C 1
ATOM 621 O O . ALA A 1 84 ? -0.596 -19.426 13.576 1.00 46.09 84 ALA A O 1
ATOM 622 N N . LYS A 1 85 ? -2.681 -20.096 13.018 1.00 44.19 85 LYS A N 1
ATOM 623 C CA . LYS A 1 85 ? -2.269 -21.412 12.552 1.00 44.19 85 LYS A CA 1
ATOM 624 C C . LYS A 1 85 ? -1.515 -21.107 11.279 1.00 44.19 85 LYS A C 1
ATOM 626 O O . LYS A 1 85 ? -2.153 -20.988 10.242 1.00 44.19 85 LYS A O 1
ATOM 631 N N . THR A 1 86 ? -0.210 -20.881 11.381 1.00 43.44 86 THR A N 1
ATOM 632 C CA . THR A 1 86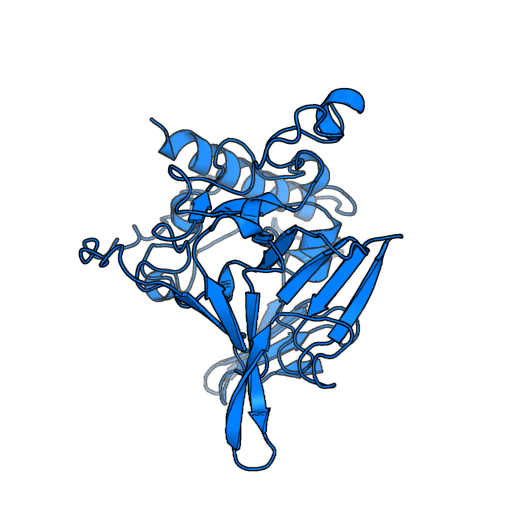 ? 0.685 -20.806 10.246 1.00 43.44 86 THR A CA 1
ATOM 633 C C . THR A 1 86 ? 0.464 -22.136 9.550 1.00 43.44 86 THR A C 1
ATOM 635 O O . THR A 1 86 ? 0.796 -23.188 10.109 1.00 43.44 86 THR A O 1
ATOM 638 N N . PRO A 1 87 ? -0.216 -22.155 8.393 1.00 43.38 87 PRO A N 1
ATOM 639 C CA . PRO A 1 87 ? -0.268 -23.352 7.597 1.00 43.38 87 PRO A CA 1
ATOM 640 C C . PRO A 1 87 ? 1.188 -23.729 7.389 1.00 43.38 87 PRO A C 1
ATOM 642 O O . PRO A 1 87 ? 2.022 -22.853 7.138 1.00 43.38 87 PRO A O 1
ATOM 645 N N . ASN A 1 88 ? 1.500 -25.014 7.552 1.00 43.88 88 ASN A N 1
ATOM 646 C CA . ASN A 1 88 ? 2.804 -25.527 7.159 1.00 43.88 88 ASN A CA 1
ATOM 647 C C . ASN A 1 88 ? 3.127 -24.904 5.798 1.00 43.88 88 ASN A C 1
ATOM 649 O O . ASN A 1 88 ? 2.286 -25.073 4.905 1.00 43.88 88 ASN A O 1
ATOM 653 N N . PRO A 1 89 ? 4.243 -24.162 5.649 1.00 45.62 89 PRO A N 1
ATOM 654 C CA . PRO A 1 89 ? 4.571 -23.552 4.381 1.00 45.62 89 PRO A CA 1
ATOM 655 C C . PRO A 1 89 ? 4.542 -24.671 3.351 1.00 45.62 89 PRO A C 1
ATOM 657 O O . PRO A 1 89 ? 5.376 -25.580 3.370 1.00 45.62 89 PRO A O 1
ATOM 660 N N . GLN A 1 90 ? 3.520 -24.663 2.494 1.00 44.81 90 GLN A N 1
ATOM 661 C CA . GLN A 1 90 ? 3.568 -25.460 1.285 1.00 44.81 90 GLN A CA 1
ATOM 662 C C . GLN A 1 90 ? 4.858 -25.003 0.604 1.00 44.81 90 GLN A C 1
ATOM 664 O O . GLN A 1 90 ? 5.078 -23.793 0.548 1.00 44.81 90 GLN A O 1
ATOM 669 N N . PRO A 1 91 ? 5.752 -25.900 0.164 1.00 45.62 91 PRO A N 1
ATOM 670 C CA . PRO A 1 91 ? 6.940 -25.485 -0.562 1.00 45.62 91 PRO A CA 1
ATOM 671 C C . PRO A 1 91 ? 6.480 -24.726 -1.809 1.00 45.62 91 PRO A C 1
ATOM 673 O O . PRO A 1 91 ? 6.074 -25.316 -2.811 1.00 45.62 91 PRO A O 1
ATOM 676 N N . ILE A 1 92 ? 6.465 -23.397 -1.713 1.00 54.59 92 ILE A N 1
ATOM 677 C CA . ILE A 1 92 ? 6.090 -22.524 -2.813 1.00 54.59 92 ILE A CA 1
ATOM 678 C C . ILE A 1 92 ? 7.199 -22.685 -3.821 1.00 54.59 92 ILE A C 1
ATOM 680 O O . ILE A 1 92 ? 8.363 -22.442 -3.509 1.00 54.59 92 ILE A O 1
ATOM 684 N N . LYS A 1 93 ? 6.830 -23.122 -5.025 1.00 52.00 93 LYS A N 1
ATOM 685 C CA . LYS A 1 93 ? 7.752 -23.168 -6.151 1.00 52.00 93 LYS A CA 1
ATOM 686 C C . LYS A 1 93 ? 8.305 -21.750 -6.338 1.00 52.00 93 LYS A C 1
ATOM 688 O O . LYS A 1 93 ? 7.532 -20.868 -6.718 1.00 52.00 93 LYS A O 1
ATOM 693 N N . PRO A 1 94 ? 9.607 -21.513 -6.095 1.00 56.31 94 PRO A N 1
ATOM 694 C CA . PRO A 1 94 ? 10.227 -20.198 -6.276 1.00 56.31 94 PRO A CA 1
ATOM 695 C C . PRO A 1 94 ? 10.126 -19.686 -7.722 1.00 56.31 94 PRO A C 1
ATOM 697 O O . PRO A 1 94 ? 10.395 -18.519 -7.987 1.00 56.31 94 PRO A O 1
ATOM 700 N N . ASP A 1 95 ? 9.706 -20.558 -8.640 1.00 63.31 95 ASP A N 1
ATOM 701 C CA . ASP A 1 95 ? 9.725 -20.378 -10.086 1.00 63.31 95 ASP A CA 1
ATOM 702 C C . ASP A 1 95 ? 8.575 -19.531 -10.651 1.00 63.31 95 ASP A C 1
ATOM 704 O O . ASP A 1 95 ? 8.535 -19.316 -11.866 1.00 63.31 95 ASP A O 1
ATOM 708 N N . SER A 1 96 ? 7.618 -19.058 -9.833 1.00 80.31 96 SER A N 1
ATOM 709 C CA . SER A 1 96 ? 6.579 -18.165 -10.370 1.00 80.31 96 SER A CA 1
ATOM 710 C C . SER A 1 96 ? 7.221 -16.877 -10.880 1.00 80.31 96 SER A C 1
ATOM 712 O O . SER A 1 96 ? 7.859 -16.140 -10.123 1.00 80.31 96 SER A O 1
ATOM 714 N N . LYS A 1 97 ? 7.037 -16.609 -12.177 1.00 89.12 97 LYS A N 1
ATOM 715 C CA . LYS A 1 97 ? 7.595 -15.436 -12.866 1.00 89.12 97 LYS A CA 1
ATOM 716 C C . LYS A 1 97 ? 6.770 -14.169 -12.654 1.00 89.12 97 LYS A C 1
ATOM 718 O O . LYS A 1 97 ? 7.298 -13.077 -12.858 1.00 89.12 97 LYS A O 1
ATOM 723 N N . SER A 1 98 ? 5.515 -14.316 -12.230 1.00 96.44 98 SER A N 1
ATOM 724 C CA . SER A 1 98 ? 4.602 -13.215 -11.929 1.00 96.44 98 SER A CA 1
ATOM 725 C C . SER A 1 98 ? 3.865 -13.413 -10.602 1.00 96.44 98 SER A C 1
ATOM 727 O O . SER A 1 98 ? 3.683 -14.542 -10.129 1.00 96.44 98 SER A O 1
ATOM 729 N N . LEU A 1 99 ? 3.451 -12.294 -10.008 1.00 97.94 99 LEU A N 1
ATOM 730 C CA . LEU A 1 99 ? 2.555 -12.231 -8.860 1.00 97.94 99 LEU A CA 1
ATOM 731 C C . LEU A 1 99 ? 1.339 -11.384 -9.215 1.00 97.94 99 LEU A C 1
ATOM 733 O O . LEU A 1 99 ? 1.459 -10.184 -9.462 1.00 97.94 99 LEU A O 1
ATOM 737 N N . GLU A 1 100 ? 0.177 -12.025 -9.211 1.00 98.25 100 GLU A N 1
ATOM 738 C CA . GLU A 1 100 ? -1.108 -11.384 -9.464 1.00 98.25 100 GLU A CA 1
ATOM 739 C C . GLU A 1 100 ? -1.502 -10.439 -8.326 1.00 98.25 100 GLU A C 1
ATOM 741 O O . GLU A 1 100 ? -1.259 -10.713 -7.148 1.00 98.25 100 GLU A O 1
ATOM 746 N N . ALA A 1 101 ? -2.167 -9.343 -8.675 1.00 98.62 101 ALA A N 1
ATOM 747 C CA . ALA A 1 101 ? -2.716 -8.373 -7.745 1.00 98.62 101 ALA A CA 1
ATOM 748 C C . ALA A 1 101 ? -4.091 -7.885 -8.217 1.00 98.62 101 ALA A C 1
ATOM 750 O O . ALA A 1 101 ? -4.345 -7.670 -9.404 1.00 98.62 101 ALA A O 1
ATOM 751 N N . SER A 1 102 ? -5.012 -7.687 -7.277 1.00 98.38 102 SER A N 1
ATOM 752 C CA . SER A 1 102 ? -6.358 -7.215 -7.605 1.00 98.38 102 SER A CA 1
ATOM 753 C C . SER A 1 102 ? -7.018 -6.513 -6.429 1.00 98.38 102 SER A C 1
ATOM 755 O O . SER A 1 102 ? -6.884 -6.959 -5.289 1.00 98.38 102 SER A O 1
ATOM 757 N N . CYS A 1 103 ? -7.816 -5.483 -6.703 1.00 97.88 103 CYS A N 1
ATOM 758 C CA . CYS A 1 103 ? -8.701 -4.922 -5.686 1.00 97.88 103 CYS A CA 1
ATOM 759 C C . CYS A 1 103 ? -9.920 -5.829 -5.430 1.00 97.88 103 CYS A C 1
ATOM 761 O O . CYS A 1 103 ? -10.227 -6.730 -6.210 1.00 97.88 103 CYS A O 1
ATOM 763 N N . ALA A 1 104 ? -10.660 -5.568 -4.347 1.00 94.88 104 ALA A N 1
ATOM 764 C CA . ALA A 1 104 ? -11.780 -6.413 -3.919 1.00 94.88 104 ALA A CA 1
ATOM 765 C C . ALA A 1 104 ? -12.897 -6.570 -4.969 1.00 94.88 104 ALA A C 1
ATOM 767 O O . ALA A 1 104 ? -13.531 -7.616 -5.013 1.00 94.88 104 ALA A O 1
ATOM 768 N N . CYS A 1 105 ? -13.138 -5.550 -5.798 1.00 96.44 105 CYS A N 1
ATOM 769 C CA . CYS A 1 105 ? -14.164 -5.599 -6.847 1.00 96.44 105 CYS A CA 1
ATOM 770 C C . CYS A 1 105 ? -13.659 -6.131 -8.197 1.00 96.44 105 CYS A C 1
ATOM 772 O O . CYS A 1 105 ? -14.434 -6.197 -9.142 1.00 96.44 105 CYS A O 1
ATOM 774 N N . GLY A 1 106 ? -12.362 -6.431 -8.327 1.00 95.25 106 GLY A N 1
ATOM 775 C CA . GLY A 1 106 ? -11.769 -6.908 -9.580 1.00 95.25 106 GLY A CA 1
ATOM 776 C C . GLY A 1 106 ? -11.612 -5.862 -10.694 1.00 95.25 106 GLY A C 1
ATOM 777 O O . GLY A 1 106 ? -11.041 -6.192 -11.724 1.00 95.25 106 GLY A O 1
ATOM 778 N N . ASN A 1 107 ? -12.050 -4.609 -10.507 1.00 95.19 107 ASN A N 1
ATOM 779 C CA . ASN A 1 107 ? -11.901 -3.547 -11.520 1.00 95.19 107 ASN A CA 1
ATOM 780 C C . ASN A 1 107 ? -10.437 -3.171 -11.789 1.00 95.19 107 ASN A C 1
ATOM 782 O O . ASN A 1 107 ? -10.080 -2.791 -12.896 1.00 95.19 107 ASN A O 1
ATOM 786 N N . VAL A 1 108 ? -9.596 -3.237 -10.756 1.00 97.69 108 VAL A N 1
ATOM 787 C CA . VAL A 1 108 ? -8.149 -3.050 -10.878 1.00 97.69 108 VAL A CA 1
ATOM 788 C C . VAL A 1 108 ? -7.514 -4.421 -10.760 1.00 97.69 108 VAL A C 1
ATOM 790 O O . VAL A 1 108 ? -7.598 -5.037 -9.694 1.00 97.69 108 VAL A O 1
ATOM 793 N N . ARG A 1 109 ? -6.893 -4.874 -11.848 1.00 97.75 109 ARG A N 1
ATOM 794 C CA . ARG A 1 109 ? -6.126 -6.115 -11.934 1.00 97.75 109 ARG A CA 1
ATOM 795 C C . ARG A 1 109 ? -4.819 -5.849 -12.661 1.00 97.75 109 ARG A C 1
ATOM 797 O O . ARG A 1 109 ? -4.791 -5.167 -13.684 1.00 97.75 109 ARG A O 1
ATOM 804 N N . PHE A 1 110 ? -3.741 -6.360 -12.100 1.00 98.50 110 PHE A N 1
ATOM 805 C CA . PHE A 1 110 ? -2.408 -6.282 -12.672 1.00 98.50 110 PHE A CA 1
ATOM 806 C C . PHE A 1 110 ? -1.564 -7.401 -12.077 1.00 98.50 110 PHE A C 1
ATOM 808 O O . PHE A 1 110 ? -1.941 -8.009 -11.080 1.00 98.50 110 PHE A O 1
ATOM 815 N N . HIS A 1 111 ? -0.392 -7.627 -12.642 1.00 98.69 111 HIS A N 1
ATOM 816 C CA . HIS A 1 111 ? 0.623 -8.447 -12.005 1.00 98.69 111 HIS A CA 1
ATOM 817 C C . HIS A 1 111 ? 1.950 -7.708 -11.969 1.00 98.69 111 HIS A C 1
ATOM 819 O O . HIS A 1 111 ? 2.171 -6.748 -12.715 1.00 98.69 111 HIS A O 1
ATOM 825 N N . ILE A 1 112 ? 2.830 -8.178 -11.090 1.00 98.69 112 ILE A N 1
ATOM 826 C CA . ILE A 1 112 ? 4.232 -7.777 -11.076 1.00 98.69 112 ILE A CA 1
ATOM 827 C C . ILE A 1 112 ? 5.120 -8.929 -11.529 1.00 98.69 112 ILE A C 1
ATOM 829 O O . ILE A 1 112 ? 4.775 -10.094 -11.325 1.00 98.69 112 ILE A O 1
ATOM 833 N N . THR A 1 113 ? 6.266 -8.623 -12.128 1.00 98.12 113 THR A N 1
ATOM 834 C CA . THR A 1 113 ? 7.322 -9.612 -12.404 1.00 98.12 113 THR A CA 1
ATOM 835 C C . THR A 1 113 ? 8.380 -9.587 -11.315 1.00 98.12 113 THR A C 1
ATOM 837 O O . THR A 1 113 ? 8.443 -8.642 -10.539 1.00 98.12 113 THR A O 1
ATOM 840 N N . ARG A 1 114 ? 9.244 -10.605 -11.252 1.00 97.31 114 ARG A N 1
ATOM 841 C CA . ARG A 1 114 ? 10.455 -10.557 -10.411 1.00 97.31 114 ARG A CA 1
ATOM 842 C C . ARG A 1 114 ? 11.372 -9.398 -10.836 1.00 97.31 114 ARG A C 1
ATOM 844 O O . ARG A 1 114 ? 11.279 -8.975 -11.996 1.00 97.31 114 ARG A O 1
ATOM 851 N N . PRO A 1 115 ? 12.279 -8.930 -9.953 1.00 97.38 115 PRO A N 1
ATOM 852 C CA . PRO A 1 115 ? 13.303 -7.991 -10.371 1.00 97.38 115 PRO A CA 1
ATOM 853 C C . PRO A 1 115 ? 14.138 -8.568 -11.523 1.00 97.38 115 PRO A C 1
ATOM 855 O O . PRO A 1 115 ? 14.469 -9.752 -11.546 1.00 97.38 115 PRO A O 1
ATOM 858 N N . ASN A 1 116 ? 14.461 -7.719 -12.488 1.00 95.50 116 ASN A N 1
ATOM 859 C CA . ASN A 1 116 ? 15.283 -8.013 -13.655 1.00 95.50 116 ASN A CA 1
ATOM 860 C C . ASN A 1 116 ? 16.275 -6.855 -13.881 1.00 95.50 116 ASN A C 1
ATOM 862 O O . ASN A 1 116 ? 16.396 -5.959 -13.041 1.00 95.50 116 ASN A O 1
ATOM 866 N N . ASP A 1 117 ? 17.008 -6.866 -14.993 1.00 95.81 117 ASP A N 1
ATOM 867 C CA . ASP A 1 117 ? 17.996 -5.817 -15.276 1.00 95.81 117 ASP A CA 1
ATOM 868 C C . ASP A 1 117 ? 17.351 -4.424 -15.393 1.00 95.81 117 ASP A C 1
ATOM 870 O O . ASP A 1 117 ? 17.886 -3.448 -14.864 1.00 95.81 117 ASP A O 1
ATOM 874 N N . GLU A 1 118 ? 16.156 -4.331 -15.984 1.00 94.62 118 GLU A N 1
ATOM 875 C CA . GLU A 1 118 ? 15.407 -3.073 -16.113 1.00 94.62 118 GLU A CA 1
ATOM 876 C C . GLU A 1 118 ? 14.921 -2.534 -14.759 1.00 94.62 118 GLU A C 1
ATOM 878 O O . GLU A 1 118 ? 14.803 -1.321 -14.581 1.00 94.62 118 GLU A O 1
ATOM 883 N N . SER A 1 119 ? 14.715 -3.402 -13.761 1.00 96.12 119 SER A N 1
ATOM 884 C CA . SER A 1 119 ? 14.342 -3.005 -12.394 1.00 96.12 119 SER A CA 1
ATOM 885 C C . SER A 1 119 ? 15.373 -2.106 -11.707 1.00 96.12 119 SER A C 1
ATOM 887 O O . SER A 1 119 ? 15.071 -1.509 -10.672 1.00 96.12 119 SER A O 1
ATOM 889 N N . ARG A 1 120 ? 16.602 -2.041 -12.235 1.00 95.75 120 ARG A N 1
ATOM 890 C CA . ARG A 1 120 ? 17.715 -1.246 -11.696 1.00 95.75 120 ARG A CA 1
ATOM 891 C C . ARG A 1 120 ? 17.814 0.148 -12.317 1.00 95.75 120 ARG A C 1
ATOM 893 O O . ARG A 1 120 ? 18.605 0.946 -11.826 1.00 95.75 120 ARG A O 1
ATOM 900 N N . GLY A 1 121 ? 17.041 0.431 -13.367 1.00 94.44 121 GLY A N 1
ATOM 901 C CA . GLY A 1 121 ? 17.063 1.709 -14.082 1.00 94.44 121 GLY A CA 1
ATOM 902 C C . GLY A 1 121 ? 16.661 2.923 -13.231 1.00 94.44 121 GLY A C 1
ATOM 903 O O . GLY A 1 121 ? 17.408 3.901 -13.225 1.00 94.44 121 GLY A O 1
ATOM 904 N N . PRO A 1 122 ? 15.537 2.878 -12.486 1.00 95.56 122 PRO A N 1
ATOM 905 C CA . PRO A 1 122 ? 15.076 4.004 -11.673 1.00 95.56 122 PRO A CA 1
ATOM 906 C C . PRO A 1 122 ? 16.100 4.478 -10.644 1.00 95.56 122 PRO A C 1
ATOM 908 O O . PRO A 1 122 ? 16.895 3.681 -10.145 1.00 95.56 122 PRO A O 1
ATOM 911 N N . ARG A 1 123 ? 16.019 5.754 -10.255 1.00 94.31 123 ARG A N 1
ATOM 912 C CA . ARG A 1 123 ? 16.725 6.326 -9.099 1.00 94.31 123 ARG A CA 1
ATOM 913 C C . ARG A 1 123 ? 15.704 6.907 -8.135 1.00 94.31 123 ARG A C 1
ATOM 915 O O . ARG A 1 123 ? 14.840 7.673 -8.547 1.00 94.31 123 ARG A O 1
ATOM 922 N N . ARG A 1 124 ? 15.826 6.570 -6.852 1.00 94.88 124 ARG A N 1
ATOM 923 C CA . ARG A 1 124 ? 14.916 7.050 -5.809 1.00 94.88 124 ARG A CA 1
ATOM 924 C C . ARG A 1 124 ? 15.663 7.330 -4.514 1.00 94.88 124 ARG A C 1
ATOM 926 O O . ARG A 1 124 ? 16.588 6.595 -4.159 1.00 94.88 124 ARG A O 1
ATOM 933 N N . ASN A 1 125 ? 15.236 8.380 -3.818 1.00 95.44 125 ASN A N 1
ATOM 934 C CA . ASN A 1 125 ? 15.718 8.730 -2.483 1.00 95.44 125 ASN A CA 1
ATOM 935 C C . ASN A 1 125 ? 15.534 7.562 -1.504 1.00 95.44 125 ASN A C 1
ATOM 937 O O . ASN A 1 125 ? 14.680 6.693 -1.710 1.00 95.44 125 ASN A O 1
ATOM 941 N N . LEU A 1 126 ? 16.339 7.539 -0.444 1.00 96.75 126 LEU A N 1
ATOM 942 C CA . LEU A 1 126 ? 16.189 6.543 0.612 1.00 96.75 126 LEU A CA 1
ATOM 943 C C . LEU A 1 126 ? 14.867 6.788 1.359 1.00 96.75 126 LEU A C 1
ATOM 945 O O . LEU A 1 126 ? 14.549 7.939 1.672 1.00 96.75 126 LEU A O 1
ATOM 949 N N . PRO A 1 127 ? 14.074 5.739 1.632 1.00 96.25 127 PRO A N 1
ATOM 950 C CA . PRO A 1 127 ? 12.774 5.900 2.262 1.00 96.25 127 PRO A CA 1
ATOM 951 C C . PRO A 1 127 ? 12.926 6.111 3.770 1.00 96.25 127 PRO A C 1
ATOM 953 O O . PRO A 1 127 ? 13.818 5.534 4.398 1.00 96.25 127 PRO A O 1
ATOM 956 N N . ASP A 1 128 ? 11.971 6.825 4.375 1.00 97.00 128 ASP A N 1
ATOM 957 C CA . ASP A 1 128 ? 11.889 6.985 5.838 1.00 97.00 128 ASP A CA 1
ATOM 958 C C . ASP A 1 128 ? 11.889 5.637 6.586 1.00 97.00 128 ASP A C 1
ATOM 960 O O . ASP A 1 128 ? 12.405 5.523 7.698 1.00 97.00 128 ASP A O 1
ATOM 964 N N . LEU A 1 129 ? 11.347 4.603 5.935 1.00 94.75 129 LEU A N 1
ATOM 965 C CA . LEU A 1 129 ? 11.356 3.225 6.409 1.00 94.75 129 LEU A CA 1
ATOM 966 C C . LEU A 1 129 ? 12.765 2.761 6.814 1.00 94.75 129 LEU A C 1
ATOM 968 O O . LEU A 1 129 ? 12.902 2.105 7.837 1.00 94.75 129 LEU A O 1
ATOM 972 N N . MET A 1 130 ? 13.799 3.131 6.054 1.00 95.31 130 MET A N 1
ATOM 973 C CA . MET A 1 130 ? 15.194 2.766 6.328 1.00 95.31 130 MET A CA 1
ATOM 974 C C . MET A 1 130 ? 15.958 3.877 7.057 1.00 95.31 130 MET A C 1
ATOM 976 O O . MET A 1 130 ? 16.803 3.590 7.902 1.00 95.31 130 MET A O 1
ATOM 980 N N . PHE A 1 131 ? 15.653 5.135 6.739 1.00 95.88 131 PHE A N 1
ATOM 981 C CA . PHE A 1 131 ? 16.369 6.309 7.227 1.00 95.88 131 PHE A CA 1
ATOM 982 C C . PHE A 1 131 ? 15.372 7.391 7.656 1.00 95.88 131 PHE A C 1
ATOM 984 O O . PHE A 1 131 ? 14.844 8.080 6.784 1.00 95.88 131 PHE A O 1
ATOM 991 N N . PRO A 1 132 ? 15.105 7.572 8.965 1.00 95.00 132 PRO A N 1
ATOM 992 C CA . PRO A 1 132 ? 14.054 8.467 9.445 1.00 95.00 132 PRO A CA 1
ATOM 993 C C . PRO A 1 132 ? 14.173 9.882 8.867 1.00 95.00 132 PRO A C 1
ATOM 995 O O . PRO A 1 132 ? 15.221 10.523 9.003 1.00 95.00 132 PRO A O 1
ATOM 998 N N . ASP A 1 133 ? 13.106 10.390 8.250 1.00 93.00 133 ASP A N 1
ATOM 999 C CA . ASP A 1 133 ? 13.169 11.597 7.412 1.00 93.00 133 ASP A CA 1
ATOM 1000 C C . ASP A 1 133 ? 13.610 12.845 8.195 1.00 93.00 133 ASP A C 1
ATOM 1002 O O . ASP A 1 133 ? 14.389 13.662 7.700 1.00 93.00 133 ASP A O 1
ATOM 1006 N N . LYS A 1 134 ? 13.153 12.966 9.448 1.00 91.94 134 LYS A N 1
ATOM 1007 C CA . LYS A 1 134 ? 13.384 14.144 10.303 1.00 91.94 134 LYS A CA 1
ATOM 1008 C C . LYS A 1 134 ? 14.774 14.210 10.923 1.00 91.94 134 LYS A C 1
ATOM 1010 O O . LYS A 1 134 ? 15.178 15.282 11.367 1.00 91.94 134 LYS A O 1
ATOM 1015 N N . THR A 1 135 ? 15.471 13.081 11.026 1.00 94.81 135 THR A N 1
ATOM 1016 C CA . THR A 1 135 ? 16.768 12.999 11.719 1.00 94.81 135 THR A CA 1
ATOM 1017 C C . THR A 1 135 ? 17.917 12.619 10.797 1.00 94.81 135 THR A C 1
ATOM 1019 O O . THR A 1 135 ? 19.069 12.786 11.185 1.00 94.81 135 THR A O 1
ATOM 1022 N N . THR A 1 136 ? 17.628 12.111 9.599 1.00 96.62 136 THR A N 1
ATOM 1023 C CA . THR A 1 136 ? 18.645 11.821 8.582 1.00 96.62 136 THR A CA 1
ATOM 1024 C C . THR A 1 136 ? 18.962 13.082 7.787 1.00 96.62 136 THR A C 1
ATOM 1026 O O . THR A 1 136 ? 18.060 13.826 7.401 1.00 96.62 136 THR A O 1
ATOM 1029 N N . ASP A 1 137 ? 20.243 13.328 7.524 1.00 97.00 137 ASP A N 1
ATOM 1030 C CA . ASP A 1 137 ? 20.675 14.462 6.716 1.00 97.00 137 ASP A CA 1
ATOM 1031 C C . ASP A 1 137 ? 20.234 14.335 5.244 1.00 97.00 137 ASP A C 1
ATOM 1033 O O . ASP A 1 137 ? 20.096 13.241 4.692 1.00 97.00 137 ASP A O 1
ATOM 1037 N N . GLU A 1 138 ? 20.030 15.480 4.588 1.00 96.38 138 GLU A N 1
ATOM 1038 C CA . GLU A 1 138 ? 19.543 15.537 3.203 1.00 96.38 138 GLU A CA 1
ATOM 1039 C C . GLU A 1 138 ? 20.479 14.861 2.195 1.00 96.38 138 GLU A C 1
ATOM 1041 O O . GLU A 1 138 ? 20.001 14.277 1.223 1.00 96.38 138 GLU A O 1
ATOM 1046 N N . HIS A 1 139 ? 21.799 14.910 2.406 1.00 96.44 139 HIS A N 1
ATOM 1047 C CA . HIS A 1 139 ? 22.744 14.293 1.477 1.00 96.44 139 HIS A CA 1
ATOM 1048 C C . HIS A 1 139 ? 22.588 12.772 1.474 1.00 96.44 139 HIS A C 1
ATOM 1050 O O . HIS A 1 139 ? 22.502 12.176 0.402 1.00 96.44 139 HIS A O 1
ATOM 1056 N N . THR A 1 140 ? 22.467 12.159 2.652 1.00 96.56 140 THR A N 1
ATOM 1057 C CA . THR A 1 140 ? 22.167 10.731 2.787 1.00 96.56 140 THR A CA 1
ATOM 1058 C C . THR A 1 140 ? 20.817 10.397 2.151 1.00 96.56 140 THR A C 1
ATOM 1060 O O . THR A 1 140 ? 20.751 9.514 1.294 1.00 96.56 140 THR A O 1
ATOM 1063 N N . LYS A 1 141 ? 19.744 11.134 2.483 1.00 95.75 141 LYS A N 1
ATOM 1064 C CA . LYS A 1 141 ? 18.390 10.873 1.949 1.00 95.75 141 LYS A CA 1
ATOM 1065 C C . LYS A 1 141 ? 18.322 10.916 0.422 1.00 95.75 141 LYS A C 1
ATOM 1067 O O . LYS A 1 141 ? 17.585 10.134 -0.175 1.00 95.75 141 LYS A O 1
ATOM 1072 N N . GLN A 1 142 ? 19.128 11.759 -0.222 1.00 96.00 142 GLN A N 1
ATOM 1073 C CA . GLN A 1 142 ? 19.226 11.853 -1.685 1.00 96.00 142 GLN A CA 1
ATOM 1074 C C . GLN A 1 142 ? 19.818 10.611 -2.368 1.00 96.00 142 GLN A C 1
ATOM 1076 O O . GLN A 1 142 ? 19.900 10.582 -3.599 1.00 96.00 142 GLN A O 1
ATOM 1081 N N . ASN A 1 143 ? 20.230 9.592 -1.606 1.00 96.75 143 ASN A N 1
AT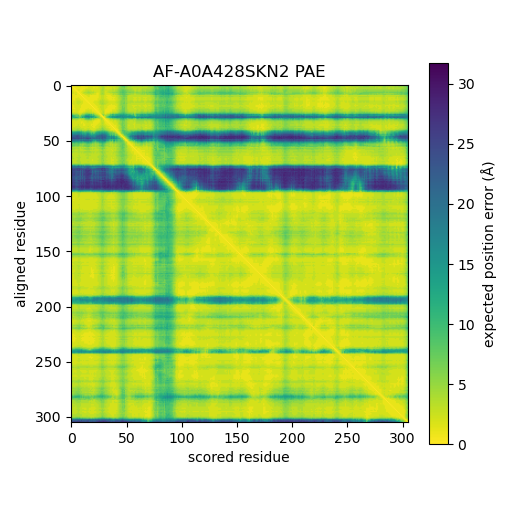OM 1082 C CA . ASN A 1 143 ? 20.770 8.341 -2.123 1.00 96.75 143 ASN A CA 1
ATOM 1083 C C . ASN A 1 143 ? 21.944 8.584 -3.102 1.00 96.75 143 ASN A C 1
ATOM 1085 O O . ASN A 1 143 ? 21.815 8.366 -4.317 1.00 96.75 143 ASN A O 1
ATOM 1089 N N . PRO A 1 144 ? 23.087 9.113 -2.621 1.00 97.00 144 PRO A N 1
ATOM 1090 C CA . PRO A 1 144 ? 24.197 9.524 -3.483 1.00 97.00 144 PRO A CA 1
ATOM 1091 C C . PRO A 1 144 ? 24.859 8.335 -4.189 1.00 97.00 144 PRO A C 1
ATOM 1093 O O . PRO A 1 144 ? 25.367 8.491 -5.296 1.00 97.00 144 PRO A O 1
ATOM 1096 N N . ASN A 1 145 ? 24.792 7.148 -3.583 1.00 96.88 145 ASN A N 1
ATOM 1097 C CA . ASN A 1 145 ? 25.323 5.903 -4.139 1.00 96.88 145 ASN A CA 1
ATOM 1098 C C . ASN A 1 145 ? 24.331 5.176 -5.059 1.00 96.88 145 ASN A C 1
ATOM 1100 O O . ASN A 1 145 ? 24.657 4.106 -5.569 1.00 96.88 145 ASN A O 1
ATOM 1104 N N . ASP A 1 146 ? 23.134 5.740 -5.261 1.00 96.25 146 ASP A N 1
ATOM 1105 C CA . ASP A 1 146 ? 22.079 5.167 -6.098 1.00 96.25 146 ASP A CA 1
ATOM 1106 C C . ASP A 1 146 ? 21.741 3.708 -5.728 1.00 96.25 146 ASP A C 1
ATOM 1108 O O . ASP A 1 146 ? 21.576 2.819 -6.569 1.00 96.25 146 ASP A O 1
ATOM 1112 N N . GLU A 1 147 ? 21.647 3.456 -4.421 1.00 96.75 147 GLU A N 1
ATOM 1113 C CA . GLU A 1 147 ? 21.284 2.159 -3.871 1.00 96.75 147 GLU A CA 1
ATOM 1114 C C . GLU A 1 147 ? 19.893 1.760 -4.363 1.00 96.75 147 GLU A C 1
ATOM 1116 O O . GLU A 1 147 ? 18.906 2.469 -4.144 1.00 96.75 147 GLU A O 1
ATOM 1121 N N . LYS A 1 148 ? 19.801 0.589 -5.000 1.00 97.81 148 LYS A N 1
ATOM 1122 C CA . LYS A 1 148 ? 18.537 -0.004 -5.463 1.00 97.81 148 LYS A CA 1
ATOM 1123 C C . LYS A 1 148 ? 17.843 -0.712 -4.307 1.00 97.81 148 LYS A C 1
ATOM 1125 O O . LYS A 1 148 ? 17.622 -1.919 -4.349 1.00 97.81 148 LYS A O 1
ATOM 1130 N N . TRP A 1 149 ? 17.551 0.042 -3.252 1.00 97.62 149 TRP A N 1
ATOM 1131 C CA . TRP A 1 149 ? 17.074 -0.453 -1.959 1.00 97.62 149 TRP A CA 1
ATOM 1132 C C . TRP A 1 149 ? 15.760 -1.242 -2.042 1.00 97.62 149 TRP A C 1
ATOM 1134 O O . TRP A 1 149 ? 15.465 -2.044 -1.157 1.00 97.62 149 TRP A O 1
ATOM 1144 N N . TRP A 1 150 ? 14.984 -1.060 -3.114 1.00 98.25 150 TRP A N 1
ATOM 1145 C CA . TRP A 1 150 ? 13.780 -1.840 -3.388 1.00 98.25 150 TRP A CA 1
ATOM 1146 C C . TRP A 1 150 ? 14.075 -3.262 -3.870 1.00 98.25 150 TRP A C 1
ATOM 1148 O O . TRP A 1 150 ? 13.187 -4.098 -3.797 1.00 98.25 150 TRP A O 1
ATOM 1158 N N . ILE A 1 151 ? 15.284 -3.570 -4.350 1.00 98.19 151 ILE A N 1
ATOM 1159 C CA . ILE A 1 151 ? 15.675 -4.912 -4.797 1.00 98.19 151 ILE A CA 1
ATOM 1160 C C . ILE A 1 151 ? 16.303 -5.667 -3.625 1.00 98.19 151 ILE A C 1
ATOM 1162 O O . ILE A 1 151 ? 17.355 -5.287 -3.115 1.00 98.19 151 ILE A O 1
ATOM 1166 N N . ARG A 1 152 ? 15.674 -6.769 -3.217 1.00 97.50 152 ARG A N 1
ATOM 1167 C CA . ARG A 1 152 ? 16.014 -7.556 -2.021 1.00 97.50 152 ARG A CA 1
ATOM 1168 C C . ARG A 1 152 ? 16.173 -9.041 -2.345 1.00 97.50 152 ARG A C 1
ATOM 1170 O O . ARG A 1 152 ? 16.038 -9.447 -3.502 1.00 97.50 152 ARG A O 1
ATOM 1177 N N . GLY A 1 153 ? 16.497 -9.860 -1.340 1.00 92.56 153 GLY A N 1
ATOM 1178 C CA . GLY A 1 153 ? 16.597 -11.315 -1.487 1.00 92.56 153 GLY A CA 1
ATOM 1179 C C . GLY A 1 153 ? 17.486 -11.758 -2.654 1.00 92.56 153 GLY A C 1
ATOM 1180 O O . GLY A 1 153 ? 17.036 -12.531 -3.498 1.00 92.56 153 GLY A O 1
ATOM 1181 N N . ASN A 1 154 ? 18.706 -11.216 -2.745 1.00 92.12 154 ASN A N 1
ATOM 1182 C CA . ASN A 1 154 ? 19.666 -11.479 -3.829 1.00 92.12 154 ASN A CA 1
ATOM 1183 C C . ASN A 1 154 ? 19.128 -11.194 -5.243 1.00 92.12 154 ASN A C 1
ATOM 1185 O O . ASN A 1 154 ? 19.458 -11.897 -6.194 1.00 92.12 154 ASN A O 1
ATOM 1189 N N . GLY A 1 155 ? 18.298 -10.160 -5.392 1.00 94.75 155 GLY A N 1
ATOM 1190 C CA . GLY A 1 155 ? 17.746 -9.774 -6.690 1.00 94.75 155 GLY A CA 1
ATOM 1191 C C . GLY A 1 155 ? 16.429 -10.453 -7.047 1.00 94.75 155 GLY A C 1
ATOM 1192 O O . GLY A 1 155 ? 15.955 -10.265 -8.158 1.00 94.75 155 GLY A O 1
ATOM 1193 N N . ASN A 1 156 ? 15.829 -11.223 -6.137 1.00 94.75 156 ASN A N 1
ATOM 1194 C CA . ASN A 1 156 ? 14.605 -11.970 -6.423 1.00 94.75 156 ASN A CA 1
ATOM 1195 C C . ASN A 1 156 ? 13.353 -11.410 -5.729 1.00 94.75 156 ASN A C 1
ATOM 1197 O O . ASN A 1 156 ? 12.241 -11.828 -6.046 1.00 94.75 156 ASN A O 1
ATOM 1201 N N . LYS A 1 157 ? 13.496 -10.490 -4.772 1.00 97.81 157 LYS A N 1
ATOM 1202 C CA . LYS A 1 157 ? 12.373 -9.929 -4.006 1.00 97.81 157 LYS A CA 1
ATOM 1203 C C . LYS A 1 157 ? 12.321 -8.413 -4.116 1.00 97.81 157 LYS A C 1
ATOM 1205 O O . LYS A 1 157 ? 13.332 -7.781 -4.425 1.00 97.81 157 LYS A O 1
ATOM 1210 N N . TYR A 1 158 ? 11.162 -7.847 -3.802 1.00 98.69 158 TYR A N 1
ATOM 1211 C CA . TYR A 1 158 ? 11.017 -6.414 -3.572 1.00 98.69 158 TYR A CA 1
ATOM 1212 C C . TYR A 1 158 ? 10.990 -6.090 -2.083 1.00 98.69 158 TYR A C 1
ATOM 1214 O O . TYR A 1 158 ? 10.552 -6.906 -1.275 1.00 98.69 158 TYR A O 1
ATOM 1222 N N . LEU A 1 159 ? 11.445 -4.898 -1.708 1.00 98.75 159 LEU A N 1
ATOM 1223 C CA . LEU A 1 159 ? 11.259 -4.396 -0.353 1.00 98.75 159 LEU A CA 1
ATOM 1224 C C . LEU A 1 159 ? 9.763 -4.167 -0.096 1.00 98.75 159 LEU A C 1
ATOM 1226 O O . LEU A 1 159 ? 9.040 -3.675 -0.966 1.00 98.75 159 LEU A O 1
ATOM 1230 N N . ALA A 1 160 ? 9.317 -4.483 1.114 1.00 98.69 160 ALA A N 1
ATOM 1231 C CA . ALA A 1 160 ? 8.023 -4.080 1.639 1.00 98.69 160 ALA A CA 1
ATOM 1232 C C . ALA A 1 160 ? 8.173 -3.476 3.035 1.00 98.69 160 ALA A C 1
ATOM 1234 O O . ALA A 1 160 ? 9.145 -3.743 3.739 1.00 98.69 160 ALA A O 1
ATOM 1235 N N . GLY A 1 161 ? 7.210 -2.663 3.452 1.00 98.31 161 GLY A N 1
ATOM 1236 C CA . GLY A 1 161 ? 7.213 -2.098 4.793 1.00 98.31 161 GLY A CA 1
ATOM 1237 C C . GLY A 1 161 ? 5.897 -1.457 5.189 1.00 98.31 161 GLY A C 1
ATOM 1238 O O . GLY A 1 161 ? 4.948 -1.355 4.410 1.00 98.31 161 GLY A O 1
ATOM 1239 N N . THR A 1 162 ? 5.857 -1.022 6.440 1.00 98.38 162 THR A N 1
ATOM 1240 C CA . THR A 1 162 ? 4.696 -0.388 7.068 1.00 98.38 162 THR A CA 1
ATOM 1241 C C . THR A 1 162 ? 4.894 1.119 7.182 1.00 98.38 162 THR A C 1
ATOM 1243 O O . THR A 1 162 ? 5.993 1.573 7.492 1.00 98.38 162 THR A O 1
ATOM 1246 N N . CYS A 1 163 ? 3.827 1.892 7.001 1.00 98.19 163 CYS A N 1
ATOM 1247 C CA . CYS A 1 163 ? 3.805 3.339 7.179 1.00 98.19 163 CYS A CA 1
ATOM 1248 C C . CYS A 1 163 ? 2.631 3.757 8.071 1.00 98.19 163 CYS A C 1
ATOM 1250 O O . CYS A 1 163 ? 1.495 3.338 7.838 1.00 98.19 163 CYS A O 1
ATOM 1252 N N . ALA A 1 164 ? 2.913 4.620 9.047 1.00 97.00 164 ALA A N 1
ATOM 1253 C CA . ALA A 1 164 ? 1.948 5.176 9.995 1.00 97.00 164 ALA A CA 1
ATOM 1254 C C . ALA A 1 164 ? 1.825 6.710 9.891 1.00 97.00 164 ALA A C 1
ATOM 1256 O O . ALA A 1 164 ? 1.279 7.359 10.788 1.00 97.00 164 ALA A O 1
ATOM 1257 N N . CYS A 1 165 ? 2.318 7.311 8.799 1.00 96.06 165 CYS A N 1
ATOM 1258 C CA . CYS A 1 165 ? 2.258 8.760 8.625 1.00 96.06 165 CYS A CA 1
ATOM 1259 C C . CYS A 1 165 ? 0.810 9.266 8.580 1.00 96.06 165 CYS A C 1
ATOM 1261 O O . CYS A 1 165 ? -0.120 8.565 8.152 1.00 96.06 165 CYS A O 1
ATOM 1263 N N . ARG A 1 166 ? 0.615 10.542 8.940 1.00 95.31 166 ARG A N 1
ATOM 1264 C CA . ARG A 1 166 ? -0.716 11.170 8.923 1.00 95.31 166 ARG A CA 1
ATOM 1265 C C . ARG A 1 166 ? -1.383 11.068 7.551 1.00 95.31 166 ARG A C 1
ATOM 1267 O O . ARG A 1 166 ? -2.596 10.887 7.469 1.00 95.31 166 ARG A O 1
ATOM 1274 N N . SER A 1 167 ? -0.609 11.220 6.477 1.00 95.25 167 SER A N 1
ATOM 1275 C CA . SER A 1 167 ? -1.133 11.156 5.111 1.00 95.25 167 SER A CA 1
ATOM 1276 C C . SER A 1 167 ? -1.692 9.765 4.805 1.00 95.25 167 SER A C 1
ATOM 1278 O O . SER A 1 167 ? -2.850 9.651 4.415 1.00 95.25 167 SER A O 1
ATOM 1280 N N . CYS A 1 168 ? -0.918 8.705 5.051 1.00 96.06 168 CYS A N 1
ATOM 1281 C CA . CYS A 1 168 ? -1.320 7.332 4.759 1.00 96.06 168 CYS A CA 1
ATOM 1282 C C . CYS A 1 168 ? -2.575 6.926 5.536 1.00 96.06 168 CYS A C 1
ATOM 1284 O O . CYS A 1 168 ? -3.525 6.455 4.910 1.00 96.06 168 CYS A O 1
ATOM 1286 N N . ARG A 1 169 ? -2.643 7.198 6.848 1.00 95.31 169 ARG A N 1
ATOM 1287 C CA . ARG A 1 169 ? -3.818 6.809 7.649 1.00 95.31 169 ARG A CA 1
ATOM 1288 C C . ARG A 1 169 ? -5.114 7.502 7.226 1.00 95.31 169 ARG A C 1
ATOM 1290 O O . ARG A 1 169 ? -6.182 6.897 7.263 1.00 95.31 169 ARG A O 1
ATOM 1297 N N . LEU A 1 170 ? -5.027 8.759 6.783 1.00 94.44 170 LEU A N 1
ATOM 1298 C CA . LEU A 1 170 ? -6.186 9.536 6.327 1.00 94.44 170 LEU A CA 1
ATOM 1299 C C . LEU A 1 170 ? -6.622 9.184 4.901 1.00 94.44 170 LEU A C 1
ATOM 1301 O O . LEU A 1 170 ? -7.686 9.621 4.466 1.00 94.44 170 LEU A O 1
ATOM 1305 N N . ILE A 1 171 ? -5.806 8.430 4.166 1.00 94.31 171 ILE A N 1
ATOM 1306 C CA . ILE A 1 171 ? -6.064 8.062 2.771 1.00 94.31 171 ILE A CA 1
ATOM 1307 C C . ILE A 1 171 ? -6.484 6.602 2.657 1.00 94.31 171 ILE A C 1
ATOM 1309 O O . ILE A 1 171 ? -7.306 6.295 1.806 1.00 94.31 171 ILE A O 1
ATOM 1313 N N . SER A 1 172 ? -5.972 5.715 3.510 1.00 95.31 172 SER A N 1
ATOM 1314 C CA . SER A 1 172 ? -6.459 4.337 3.595 1.00 95.31 172 SER A CA 1
ATOM 1315 C C . SER A 1 172 ? -7.681 4.213 4.511 1.00 95.31 172 SER A C 1
ATOM 1317 O O . SER A 1 172 ? -8.554 3.391 4.253 1.00 95.31 172 SER A O 1
ATOM 1319 N N . GLY A 1 173 ? -7.757 5.030 5.568 1.00 96.12 173 GLY A N 1
ATOM 1320 C CA . GLY A 1 173 ? -8.710 4.862 6.668 1.00 96.12 173 GLY A CA 1
ATOM 1321 C C . GLY A 1 173 ? -8.194 3.956 7.793 1.00 96.12 173 GLY A C 1
ATOM 1322 O O . GLY A 1 173 ? -8.869 3.784 8.807 1.00 96.12 173 GLY A O 1
ATOM 1323 N N . PHE A 1 174 ? -6.989 3.401 7.665 1.00 95.31 174 PHE A N 1
ATOM 1324 C CA . PHE A 1 174 ? -6.402 2.451 8.613 1.00 95.31 174 PHE A CA 1
ATOM 1325 C C . PHE A 1 174 ? -5.135 3.019 9.257 1.00 95.31 174 PHE A C 1
ATOM 1327 O O . PHE A 1 174 ? -4.438 3.821 8.646 1.00 95.31 174 PHE A O 1
ATOM 1334 N N . GLU A 1 175 ? -4.825 2.604 10.489 1.00 94.94 175 GLU A N 1
ATOM 1335 C CA . GLU A 1 175 ? -3.651 3.099 11.235 1.00 94.94 175 GLU A CA 1
ATOM 1336 C C . GLU A 1 175 ? -2.323 2.839 10.527 1.00 94.94 175 GLU A C 1
ATOM 1338 O O . GLU A 1 175 ? -1.393 3.635 10.627 1.00 94.94 175 GLU A O 1
ATOM 1343 N N . VAL A 1 176 ? -2.251 1.717 9.815 1.00 96.81 176 VAL A N 1
ATOM 1344 C CA . VAL A 1 176 ? -1.047 1.239 9.149 1.00 96.81 176 VAL A CA 1
ATOM 1345 C C . VAL A 1 176 ? -1.384 0.977 7.696 1.00 96.81 176 VAL A C 1
ATOM 1347 O O . VAL A 1 176 ? -2.346 0.274 7.386 1.00 96.81 176 VAL A O 1
ATOM 1350 N N . GLN A 1 177 ? -0.568 1.528 6.808 1.00 97.81 177 GLN A N 1
ATOM 1351 C CA . GLN A 1 177 ? -0.579 1.202 5.394 1.00 97.81 177 GLN A CA 1
ATOM 1352 C C . GLN A 1 177 ? 0.688 0.422 5.052 1.00 97.81 177 GLN A C 1
ATOM 1354 O O . GLN A 1 177 ? 1.790 0.823 5.419 1.00 97.81 177 GLN A O 1
ATOM 1359 N N . THR A 1 178 ? 0.531 -0.679 4.328 1.00 98.50 178 THR A N 1
ATOM 1360 C CA . THR A 1 178 ? 1.640 -1.529 3.886 1.00 98.50 178 THR A CA 1
ATOM 1361 C C . THR A 1 178 ? 1.943 -1.290 2.416 1.00 98.50 178 THR A C 1
ATOM 1363 O O . THR A 1 178 ? 1.040 -1.417 1.582 1.00 98.50 178 THR A O 1
ATOM 1366 N N . TRP A 1 179 ? 3.201 -1.006 2.100 1.00 98.69 179 TRP A N 1
ATOM 1367 C CA . TRP A 1 179 ? 3.670 -0.727 0.745 1.00 98.69 179 TRP A CA 1
ATOM 1368 C C . TRP A 1 179 ? 4.725 -1.746 0.312 1.00 98.69 179 TRP A C 1
ATOM 1370 O O . TRP A 1 179 ? 5.599 -2.091 1.103 1.00 98.69 179 TRP A O 1
ATOM 1380 N N . ALA A 1 180 ? 4.648 -2.203 -0.936 1.00 98.81 180 ALA A N 1
ATOM 1381 C CA . ALA A 1 180 ? 5.745 -2.848 -1.653 1.00 98.81 180 ALA A CA 1
ATOM 1382 C C . ALA A 1 180 ? 6.305 -1.877 -2.691 1.00 98.81 180 ALA A C 1
ATOM 1384 O O . ALA A 1 180 ? 5.536 -1.179 -3.349 1.00 98.81 180 ALA A O 1
ATOM 1385 N N . PHE A 1 181 ? 7.622 -1.851 -2.858 1.00 98.69 181 PHE A N 1
ATOM 1386 C CA . PHE A 1 181 ? 8.307 -0.884 -3.714 1.00 98.69 181 PHE A CA 1
ATOM 1387 C C . PHE A 1 181 ? 8.737 -1.558 -5.018 1.00 98.69 181 PHE A C 1
ATOM 1389 O O . PHE A 1 181 ? 9.672 -2.357 -5.025 1.00 98.69 181 PHE A O 1
ATOM 1396 N N . VAL A 1 182 ? 8.037 -1.274 -6.118 1.00 98.62 182 VAL A N 1
ATOM 1397 C CA . VAL A 1 182 ? 8.201 -1.998 -7.389 1.00 98.62 182 VAL A CA 1
ATOM 1398 C C . VAL A 1 182 ? 8.431 -1.013 -8.539 1.00 98.62 182 VAL A C 1
ATOM 1400 O O . VAL A 1 182 ? 7.606 -0.123 -8.743 1.00 98.62 182 VAL A O 1
ATOM 1403 N N . PRO A 1 183 ? 9.516 -1.144 -9.324 1.00 97.88 183 PRO A N 1
ATOM 1404 C CA . PRO A 1 183 ? 9.732 -0.332 -10.519 1.00 97.88 183 PRO A CA 1
ATOM 1405 C C . PRO A 1 183 ? 8.549 -0.401 -11.477 1.00 97.88 183 PRO A C 1
ATOM 1407 O O . PRO A 1 183 ? 8.006 -1.479 -11.725 1.00 97.88 183 PRO A O 1
ATOM 1410 N N . ARG A 1 184 ? 8.185 0.738 -12.070 1.00 96.38 184 ARG A N 1
ATOM 1411 C CA . ARG A 1 184 ? 7.080 0.821 -13.037 1.00 96.38 184 ARG A CA 1
ATOM 1412 C C . ARG A 1 184 ? 7.205 -0.185 -14.190 1.00 96.38 184 ARG A C 1
ATOM 1414 O O . ARG A 1 184 ? 6.198 -0.737 -14.622 1.00 96.38 184 ARG A O 1
ATOM 1421 N N . THR A 1 185 ? 8.428 -0.459 -14.644 1.00 96.12 185 THR A N 1
ATOM 1422 C CA . THR A 1 185 ? 8.749 -1.427 -15.710 1.00 96.12 185 THR A CA 1
ATOM 1423 C C . THR A 1 185 ? 8.374 -2.871 -15.372 1.00 96.12 185 THR A C 1
ATOM 1425 O O . THR A 1 185 ? 8.244 -3.698 -16.269 1.00 96.12 185 THR A O 1
ATOM 1428 N N . ASN A 1 186 ? 8.155 -3.187 -14.095 1.00 98.00 186 ASN A N 1
ATOM 1429 C CA . ASN A 1 186 ? 7.777 -4.520 -13.639 1.00 98.00 186 ASN A CA 1
ATOM 1430 C C . ASN A 1 186 ? 6.278 -4.665 -13.353 1.00 98.00 186 ASN A C 1
ATOM 1432 O O . ASN A 1 186 ? 5.894 -5.671 -12.763 1.00 98.00 186 ASN A O 1
ATOM 1436 N N . ILE A 1 187 ? 5.438 -3.697 -13.733 1.00 98.25 187 ILE A N 1
ATOM 1437 C CA . ILE A 1 187 ? 3.998 -3.696 -13.441 1.00 98.25 187 ILE A CA 1
ATOM 1438 C C . ILE A 1 187 ? 3.212 -3.759 -14.750 1.00 98.25 187 ILE A C 1
ATOM 1440 O O . ILE A 1 187 ? 3.377 -2.909 -15.624 1.00 98.25 187 ILE A O 1
ATOM 1444 N N . PHE A 1 188 ? 2.314 -4.738 -14.864 1.00 97.94 188 PHE A N 1
ATOM 1445 C CA . PHE A 1 188 ? 1.549 -4.998 -16.084 1.00 97.94 188 PHE A CA 1
ATOM 1446 C C . PHE A 1 188 ? 0.058 -5.132 -15.778 1.00 97.94 188 PHE A C 1
ATOM 1448 O O . PHE A 1 188 ? -0.366 -6.034 -15.055 1.00 97.94 188 PHE A O 1
ATOM 1455 N N . PHE A 1 189 ? -0.742 -4.235 -16.343 1.00 97.81 189 PHE A N 1
ATOM 1456 C CA . PHE A 1 189 ? -2.184 -4.182 -16.160 1.00 97.81 189 PHE A CA 1
ATOM 1457 C C . PHE A 1 189 ? -2.912 -5.204 -17.021 1.00 97.81 189 PHE A C 1
ATOM 1459 O O . PHE A 1 189 ? -2.576 -5.419 -18.183 1.00 97.81 189 PHE A O 1
ATOM 1466 N N . HIS A 1 190 ? -3.945 -5.794 -16.429 1.00 96.31 190 HIS A N 1
ATOM 1467 C CA . HIS A 1 190 ? -4.907 -6.666 -17.087 1.00 96.31 190 HIS A CA 1
ATOM 1468 C C . HIS A 1 190 ? -6.124 -5.827 -17.465 1.00 96.31 190 HIS A C 1
ATOM 1470 O O . HIS A 1 190 ? -6.906 -5.420 -16.605 1.00 96.31 190 HIS A O 1
ATOM 1476 N N . VAL A 1 191 ? -6.253 -5.518 -18.750 1.00 93.25 191 VAL A N 1
ATOM 1477 C CA . VAL A 1 191 ? -7.277 -4.621 -19.282 1.00 93.25 191 VAL A CA 1
ATOM 1478 C C . VAL A 1 191 ? -8.315 -5.440 -20.047 1.00 93.25 191 VAL A C 1
ATOM 1480 O O . VAL A 1 191 ? -7.971 -6.011 -21.083 1.00 93.25 191 VAL A O 1
ATOM 1483 N N . PRO A 1 192 ? -9.578 -5.496 -19.597 1.00 86.31 192 PRO A N 1
ATOM 1484 C CA . PRO A 1 192 ? -10.637 -6.120 -20.376 1.00 86.31 192 PRO A CA 1
ATOM 1485 C C . PRO A 1 192 ? -10.992 -5.250 -21.590 1.00 86.31 192 PRO A C 1
ATOM 1487 O O . PRO A 1 192 ? -11.161 -4.035 -21.470 1.00 86.31 192 PRO A O 1
ATOM 1490 N N . ASP A 1 193 ? -11.120 -5.870 -22.759 1.00 82.06 193 ASP A N 1
ATOM 1491 C CA . ASP A 1 193 ? -11.688 -5.249 -23.951 1.00 82.06 193 ASP A CA 1
ATOM 1492 C C . ASP A 1 193 ? -13.231 -5.265 -23.915 1.00 82.06 193 ASP A C 1
ATOM 1494 O O . ASP A 1 193 ? -13.860 -5.839 -23.021 1.00 82.06 193 ASP A O 1
ATOM 1498 N N . ALA A 1 194 ? -13.864 -4.632 -24.908 1.00 76.94 194 ALA A N 1
ATOM 1499 C CA . ALA A 1 194 ? -15.325 -4.548 -25.005 1.00 76.94 194 ALA A CA 1
ATOM 1500 C C . ALA A 1 194 ? -16.028 -5.914 -25.170 1.00 76.94 194 ALA A C 1
ATOM 1502 O O . ALA A 1 194 ? -17.226 -6.015 -24.913 1.00 76.94 194 ALA A O 1
ATOM 1503 N N . ASN A 1 195 ? -15.298 -6.950 -25.587 1.00 80.00 195 ASN A N 1
ATOM 1504 C CA . ASN A 1 195 ? -15.794 -8.310 -25.786 1.00 80.00 195 ASN A CA 1
ATOM 1505 C C . ASN A 1 195 ? -15.461 -9.237 -24.599 1.00 80.00 195 ASN A C 1
ATOM 1507 O O . ASN A 1 195 ? -15.819 -10.414 -24.630 1.00 80.00 195 ASN A O 1
ATOM 1511 N N . GLY A 1 196 ? -14.795 -8.726 -23.558 1.00 75.25 196 GLY A N 1
ATOM 1512 C CA . GLY A 1 196 ? -14.350 -9.496 -22.396 1.00 75.25 196 GLY A CA 1
ATOM 1513 C C . GLY A 1 196 ? -13.015 -10.227 -22.584 1.00 75.25 196 GLY A C 1
ATOM 1514 O O . GLY A 1 196 ? -12.618 -10.975 -21.692 1.00 75.25 196 GLY A O 1
ATOM 1515 N N . THR A 1 197 ? -12.306 -10.021 -23.699 1.00 84.38 197 THR A N 1
ATOM 1516 C CA . THR A 1 197 ? -10.931 -10.511 -23.877 1.00 84.38 197 THR A CA 1
ATOM 1517 C C . THR A 1 197 ? -9.974 -9.624 -23.094 1.00 84.38 197 THR A C 1
ATOM 1519 O O . THR A 1 197 ? -10.047 -8.400 -23.157 1.00 84.38 197 THR A O 1
ATOM 1522 N N . GLU A 1 198 ? -9.045 -10.223 -22.362 1.00 88.38 198 GLU A N 1
ATOM 1523 C CA . GLU A 1 198 ? -8.094 -9.483 -21.536 1.00 88.38 198 GLU A CA 1
ATOM 1524 C C . GLU A 1 198 ? -6.797 -9.205 -22.308 1.00 88.38 198 GLU A C 1
ATOM 1526 O O . GLU A 1 198 ? -6.175 -10.117 -22.851 1.00 88.38 198 GLU A O 1
ATOM 1531 N N . SER A 1 199 ? -6.385 -7.940 -22.352 1.00 92.94 199 SER A N 1
ATOM 1532 C CA . SER A 1 199 ? -5.086 -7.503 -22.865 1.00 92.94 199 SER A CA 1
ATOM 1533 C C . SER A 1 199 ? -4.141 -7.193 -21.709 1.00 92.94 199 SER A C 1
ATOM 1535 O O . SER A 1 199 ? -4.534 -6.564 -20.728 1.00 92.94 199 SER A O 1
ATOM 1537 N N . ILE A 1 200 ? -2.878 -7.594 -21.843 1.00 96.00 200 ILE A N 1
ATOM 1538 C CA . ILE A 1 200 ? -1.828 -7.271 -20.875 1.00 96.00 200 ILE A CA 1
ATOM 1539 C C . ILE A 1 200 ? -1.019 -6.098 -21.419 1.00 96.00 200 ILE A C 1
ATOM 1541 O O . ILE A 1 200 ? -0.429 -6.200 -22.494 1.00 96.00 200 ILE A O 1
ATOM 1545 N N . VAL A 1 201 ? -0.979 -4.994 -20.675 1.00 95.69 201 VAL A N 1
ATOM 1546 C CA . VAL A 1 201 ? -0.241 -3.780 -21.055 1.00 95.69 201 VAL A CA 1
ATOM 1547 C C . VAL A 1 201 ? 0.698 -3.348 -19.927 1.00 95.69 201 VAL A C 1
ATOM 1549 O O . VAL A 1 201 ? 0.330 -3.481 -18.759 1.00 95.69 201 VAL A O 1
ATOM 1552 N N . PRO A 1 202 ? 1.909 -2.841 -20.218 1.00 96.06 202 PRO A N 1
ATOM 1553 C CA . PRO A 1 202 ? 2.766 -2.270 -19.182 1.00 96.06 202 PRO A CA 1
ATOM 1554 C C . PRO A 1 202 ? 2.078 -1.068 -18.524 1.00 96.06 202 PRO A C 1
ATOM 1556 O O . PRO A 1 202 ? 1.276 -0.376 -19.155 1.00 96.06 202 PRO A O 1
ATOM 1559 N N . LEU A 1 203 ? 2.386 -0.811 -17.253 1.00 95.44 203 LEU A N 1
ATOM 1560 C CA . LEU A 1 203 ? 1.826 0.326 -16.535 1.00 95.44 203 LEU A CA 1
ATOM 1561 C C . LEU A 1 203 ? 2.232 1.637 -17.207 1.00 95.44 203 LEU A C 1
ATOM 1563 O O . LEU A 1 203 ? 3.391 2.061 -17.172 1.00 95.44 203 LEU A O 1
ATOM 1567 N N . ASP A 1 204 ? 1.232 2.336 -17.727 1.00 93.56 204 ASP A N 1
ATOM 1568 C CA . ASP A 1 204 ? 1.365 3.723 -18.115 1.00 93.56 204 ASP A CA 1
ATOM 1569 C C . ASP A 1 204 ? 0.155 4.557 -17.724 1.00 93.56 204 ASP A C 1
ATOM 1571 O O . ASP A 1 204 ? -0.906 4.473 -18.329 1.00 93.56 204 ASP A O 1
ATOM 1575 N N . PHE A 1 205 ? 0.343 5.405 -16.710 1.00 92.44 205 PHE A N 1
ATOM 1576 C CA . PHE A 1 205 ? -0.695 6.284 -16.174 1.00 92.44 205 PHE A CA 1
ATOM 1577 C C . PHE A 1 205 ? -1.308 7.225 -17.217 1.00 92.44 205 PHE A C 1
ATOM 1579 O O . PHE A 1 205 ? -2.421 7.700 -17.016 1.00 92.44 205 PHE A O 1
ATOM 1586 N N . THR A 1 206 ? -0.600 7.510 -18.314 1.00 90.00 206 THR A N 1
ATOM 1587 C CA . THR A 1 206 ? -1.093 8.410 -19.364 1.00 90.00 206 THR A CA 1
ATOM 1588 C C . THR A 1 206 ? -1.947 7.700 -20.410 1.00 90.00 206 THR A C 1
ATOM 1590 O O . THR A 1 206 ? -2.826 8.327 -20.998 1.00 90.00 206 THR A O 1
ATOM 1593 N N . THR A 1 207 ? -1.712 6.405 -20.631 1.00 91.19 207 THR A N 1
ATOM 1594 C CA . THR A 1 207 ? -2.370 5.619 -21.685 1.00 91.19 207 THR A CA 1
ATOM 1595 C C . THR A 1 207 ? -3.292 4.528 -21.144 1.00 91.19 207 THR A C 1
ATOM 1597 O O . THR A 1 207 ? -4.052 3.939 -21.915 1.00 91.19 207 THR A O 1
ATOM 1600 N N . LEU A 1 208 ? -3.285 4.278 -19.829 1.00 91.44 208 LEU A N 1
ATOM 1601 C CA . LEU A 1 208 ? -4.196 3.333 -19.193 1.00 91.44 208 LEU A CA 1
ATOM 1602 C C . LEU A 1 208 ? -5.657 3.753 -19.447 1.00 91.44 208 LEU A C 1
ATOM 1604 O O . LEU A 1 208 ? -5.990 4.932 -19.285 1.00 91.44 208 LEU A O 1
ATOM 1608 N N . PRO A 1 209 ? -6.551 2.816 -19.813 1.00 90.12 209 PRO A N 1
ATOM 1609 C CA . PRO A 1 209 ? -7.937 3.152 -20.095 1.00 90.12 209 PRO A CA 1
ATOM 1610 C C . PRO A 1 209 ? -8.635 3.878 -18.937 1.00 90.12 209 PRO A C 1
ATOM 1612 O O . PRO A 1 209 ? -8.454 3.518 -17.764 1.00 90.12 209 PRO A O 1
ATOM 1615 N N . PRO A 1 210 ? -9.480 4.877 -19.248 1.00 89.06 210 PRO A N 1
ATOM 1616 C CA . PRO A 1 210 ? -10.209 5.615 -18.231 1.00 89.06 210 PRO A CA 1
ATOM 1617 C C . PRO A 1 210 ? -11.153 4.688 -17.455 1.00 89.06 210 PRO A C 1
ATOM 1619 O O . PRO A 1 210 ? -11.780 3.795 -18.019 1.00 89.06 210 PRO A O 1
ATOM 1622 N N . GLY A 1 211 ? -11.286 4.926 -16.149 1.00 89.75 211 GLY A N 1
ATOM 1623 C CA . GLY A 1 211 ? -12.198 4.176 -15.276 1.00 89.75 211 GLY A CA 1
ATOM 1624 C C . GLY A 1 211 ? -11.575 2.979 -14.550 1.00 89.75 211 GLY A C 1
ATOM 1625 O O . GLY A 1 211 ? -12.176 2.486 -13.595 1.00 89.75 211 GLY A O 1
ATOM 1626 N N . ILE A 1 212 ? -10.359 2.554 -14.916 1.00 92.94 212 ILE A N 1
ATOM 1627 C CA . ILE A 1 212 ? -9.620 1.530 -14.155 1.00 92.94 212 ILE A CA 1
ATOM 1628 C C . ILE A 1 212 ? -9.136 2.119 -12.822 1.00 92.94 212 ILE A C 1
ATOM 1630 O O . ILE A 1 212 ? -9.489 1.624 -11.747 1.00 92.94 212 ILE A O 1
ATOM 1634 N N . LEU A 1 213 ? -8.373 3.212 -12.898 1.00 96.31 213 LEU A N 1
ATOM 1635 C CA . LEU A 1 213 ? -7.863 3.965 -11.752 1.00 96.31 213 LEU A CA 1
ATOM 1636 C C . LEU A 1 213 ? -8.539 5.335 -11.651 1.00 96.31 213 LEU A C 1
ATOM 1638 O O . LEU A 1 213 ? -8.961 5.926 -12.646 1.00 96.31 213 LEU A O 1
ATOM 1642 N N . LYS A 1 214 ? -8.627 5.845 -10.423 1.00 96.88 214 LYS A N 1
ATOM 1643 C CA . LYS A 1 214 ? -8.834 7.262 -10.135 1.00 96.88 214 LYS A CA 1
ATOM 1644 C C . LYS A 1 214 ? -7.571 7.832 -9.506 1.00 96.88 214 LYS A C 1
ATOM 1646 O O . LYS A 1 214 ? -7.068 7.271 -8.535 1.00 96.88 214 LYS A O 1
ATOM 1651 N N . SER A 1 215 ? -7.155 8.982 -10.017 1.00 96.12 215 SER A N 1
ATOM 1652 C CA . SER A 1 215 ? -5.887 9.628 -9.690 1.00 96.12 215 SER A CA 1
ATOM 1653 C C . SER A 1 215 ? -6.117 10.971 -9.013 1.00 96.12 215 SER A C 1
ATOM 1655 O O . SER A 1 215 ? -7.016 11.722 -9.400 1.00 96.12 215 SER A O 1
ATOM 1657 N N . TYR A 1 216 ? -5.281 11.323 -8.040 1.00 95.56 216 TYR A N 1
ATOM 1658 C CA . TYR A 1 216 ? -5.229 12.684 -7.506 1.00 95.56 216 TYR A CA 1
ATOM 1659 C C . TYR A 1 216 ? -3.835 13.047 -6.989 1.00 95.56 216 TYR A C 1
ATOM 1661 O O . TYR A 1 216 ? -3.053 12.189 -6.583 1.00 95.56 216 TYR A O 1
ATOM 1669 N N . SER A 1 217 ? -3.530 14.347 -6.974 1.00 96.25 217 SER A N 1
ATOM 1670 C CA . SER A 1 217 ? -2.276 14.858 -6.414 1.00 96.25 217 SER A CA 1
ATOM 1671 C C . SER A 1 217 ? -2.458 15.117 -4.917 1.00 96.25 217 SER A C 1
ATOM 1673 O O . SER A 1 217 ? -3.261 15.970 -4.542 1.00 96.25 217 SER A O 1
ATOM 1675 N N . SER A 1 218 ? -1.743 14.393 -4.049 1.00 91.94 218 SER A N 1
ATOM 1676 C CA . SER A 1 218 ? -1.843 14.611 -2.592 1.00 91.94 218 SER A CA 1
ATOM 1677 C C . SER A 1 218 ? -0.920 15.710 -2.064 1.00 91.94 218 SER A C 1
ATOM 1679 O O . SER A 1 218 ? -1.152 16.240 -0.982 1.00 91.94 218 SER A O 1
ATOM 1681 N N . SER A 1 219 ? 0.124 16.035 -2.819 1.00 92.81 219 SER A N 1
ATOM 1682 C CA . SER A 1 219 ? 1.065 17.133 -2.587 1.00 92.81 219 SER A CA 1
ATOM 1683 C C . SER A 1 219 ? 1.774 17.452 -3.912 1.00 92.81 219 SER A C 1
ATOM 1685 O O . SER A 1 219 ? 1.618 16.689 -4.877 1.00 92.81 219 SER A O 1
ATOM 1687 N N . PRO A 1 220 ? 2.549 18.553 -4.005 1.00 93.69 220 PRO A N 1
ATOM 1688 C CA . PRO A 1 220 ? 3.397 18.791 -5.168 1.00 93.69 220 PRO A CA 1
ATOM 1689 C C . PRO A 1 220 ? 4.239 17.551 -5.484 1.00 93.69 220 PRO A C 1
ATOM 1691 O O . PRO A 1 220 ? 4.754 16.906 -4.575 1.00 93.69 220 PRO A O 1
ATOM 1694 N N . ASN A 1 221 ? 4.327 17.209 -6.768 1.00 91.00 221 ASN A N 1
ATOM 1695 C CA . ASN A 1 221 ? 5.072 16.062 -7.300 1.00 91.00 221 ASN A CA 1
ATOM 1696 C C . ASN A 1 221 ? 4.645 14.667 -6.822 1.00 91.00 221 ASN A C 1
ATOM 1698 O O . ASN A 1 221 ? 5.288 13.708 -7.214 1.00 91.00 221 ASN A O 1
ATOM 1702 N N . VAL A 1 222 ? 3.548 14.524 -6.076 1.00 94.31 222 VAL A N 1
ATOM 1703 C CA . VAL A 1 222 ? 3.058 13.221 -5.600 1.00 94.31 222 VAL A CA 1
ATOM 1704 C C . VAL A 1 222 ? 1.683 12.923 -6.174 1.00 94.31 222 VAL A C 1
ATOM 1706 O O . VAL A 1 222 ? 0.792 13.782 -6.154 1.00 94.31 222 VAL A O 1
ATOM 1709 N N . MET A 1 223 ? 1.511 11.689 -6.633 1.00 96.56 223 MET A N 1
ATOM 1710 C CA . MET A 1 223 ? 0.272 11.123 -7.147 1.00 96.56 223 MET A CA 1
ATOM 1711 C C . MET A 1 223 ? -0.165 9.919 -6.320 1.00 96.56 223 MET A C 1
ATOM 1713 O O . MET A 1 223 ? 0.639 9.195 -5.729 1.00 96.56 223 MET A O 1
ATOM 1717 N N . ARG A 1 224 ? -1.481 9.739 -6.252 1.00 97.44 224 ARG A N 1
ATOM 1718 C CA . ARG A 1 224 ? -2.123 8.619 -5.578 1.00 97.44 224 ARG A CA 1
ATOM 1719 C C . ARG A 1 224 ? -3.229 8.069 -6.446 1.00 97.44 224 ARG A C 1
ATOM 1721 O O . ARG A 1 224 ? -4.066 8.823 -6.941 1.00 97.44 224 ARG A O 1
ATOM 1728 N N . GLU A 1 225 ? -3.250 6.750 -6.533 1.00 97.94 225 GLU A N 1
ATOM 1729 C CA . GLU A 1 225 ? -4.160 5.995 -7.375 1.00 97.94 225 GLU A CA 1
ATOM 1730 C C . GLU A 1 225 ? -5.037 5.101 -6.510 1.00 97.94 225 GLU A C 1
ATOM 1732 O O . GLU A 1 225 ? -4.542 4.376 -5.645 1.00 97.94 225 GLU A O 1
ATOM 1737 N N . PHE A 1 226 ? -6.345 5.131 -6.743 1.00 98.44 226 PHE A N 1
ATOM 1738 C CA . PHE A 1 226 ? -7.304 4.286 -6.042 1.00 98.44 226 PHE A CA 1
ATOM 1739 C C . PHE A 1 226 ? -8.359 3.722 -6.995 1.00 98.44 226 PHE A C 1
ATOM 1741 O O . PHE A 1 226 ? -8.625 4.254 -8.073 1.00 98.44 226 PHE A O 1
ATOM 1748 N N . CYS A 1 227 ? -9.003 2.630 -6.594 1.00 98.25 227 CYS A N 1
ATOM 1749 C CA . CYS A 1 227 ? -10.114 2.066 -7.345 1.00 98.25 227 CYS A CA 1
ATOM 1750 C C . CYS A 1 227 ? -11.383 2.902 -7.125 1.00 98.25 227 CYS A C 1
ATOM 1752 O O . CYS A 1 227 ? -11.922 2.947 -6.017 1.00 98.25 227 CYS A O 1
ATOM 1754 N N . GLY A 1 228 ? -11.921 3.501 -8.190 1.00 97.00 228 GLY A N 1
ATOM 1755 C CA . GLY A 1 228 ? -13.147 4.304 -8.119 1.00 97.00 228 GLY A CA 1
ATOM 1756 C C . GLY A 1 228 ? -14.409 3.534 -7.706 1.00 97.00 228 GLY A C 1
ATOM 1757 O O . GLY A 1 228 ? -15.368 4.166 -7.261 1.00 97.00 228 GLY A O 1
ATOM 1758 N N . THR A 1 229 ? -14.395 2.203 -7.825 1.00 97.19 229 THR A N 1
ATOM 1759 C CA . THR A 1 229 ? -15.533 1.315 -7.537 1.00 97.19 229 THR A CA 1
ATOM 1760 C C . THR A 1 229 ? -15.564 0.850 -6.082 1.00 97.19 229 THR A C 1
ATOM 1762 O O . THR A 1 229 ? -16.609 0.924 -5.444 1.00 97.19 229 THR A O 1
ATOM 1765 N N . CYS A 1 230 ? -14.432 0.395 -5.532 1.00 97.81 230 CYS A N 1
ATOM 1766 C CA . CYS A 1 230 ? -14.373 -0.154 -4.167 1.00 97.81 230 CYS A CA 1
ATOM 1767 C C . CYS A 1 230 ? -13.571 0.685 -3.161 1.00 97.81 230 CYS A C 1
ATOM 1769 O O . CYS A 1 230 ? -13.521 0.333 -1.981 1.00 97.81 230 CYS A O 1
ATOM 1771 N N . GLY A 1 231 ? -12.926 1.765 -3.607 1.00 97.88 231 GLY A N 1
ATOM 1772 C CA . GLY A 1 231 ? -12.104 2.633 -2.762 1.00 97.88 231 GLY A CA 1
ATOM 1773 C C . GLY A 1 231 ? -10.731 2.066 -2.407 1.00 97.88 231 GLY A C 1
ATOM 1774 O O . GLY A 1 231 ? -10.007 2.689 -1.650 1.00 97.88 231 GLY A O 1
ATOM 1775 N N . ALA A 1 232 ? -10.344 0.895 -2.924 1.00 98.19 232 ALA A N 1
ATOM 1776 C CA . ALA A 1 232 ? -9.033 0.324 -2.623 1.00 98.19 232 ALA A CA 1
ATOM 1777 C C . ALA A 1 232 ? -7.907 1.288 -3.023 1.00 98.19 232 ALA A C 1
ATOM 1779 O O . ALA A 1 232 ? -7.829 1.681 -4.188 1.00 98.19 232 ALA A O 1
ATOM 1780 N N . THR A 1 233 ? -7.035 1.626 -2.075 1.00 98.12 233 THR A N 1
ATOM 1781 C CA . THR A 1 233 ? -5.753 2.280 -2.349 1.00 98.12 233 THR A CA 1
ATOM 1782 C C . THR A 1 233 ? -4.927 1.363 -3.245 1.00 98.12 233 THR A C 1
ATOM 1784 O O . THR A 1 233 ? -4.755 0.188 -2.922 1.00 98.12 233 THR A O 1
ATOM 1787 N N . ILE A 1 234 ? -4.458 1.874 -4.384 1.00 98.50 234 ILE A N 1
ATOM 1788 C CA . ILE A 1 234 ? -3.687 1.097 -5.357 1.00 98.50 234 ILE A CA 1
ATOM 1789 C C . ILE A 1 234 ? -2.219 1.487 -5.283 1.00 98.50 234 ILE A C 1
ATOM 1791 O O . ILE A 1 234 ? -1.416 0.704 -4.770 1.00 98.50 234 ILE A O 1
ATOM 1795 N N . PHE A 1 235 ? -1.899 2.709 -5.713 1.00 98.25 235 PHE A N 1
ATOM 1796 C CA . PHE A 1 235 ? -0.524 3.186 -5.813 1.00 98.25 235 PHE A CA 1
ATOM 1797 C C . PHE A 1 235 ? -0.294 4.515 -5.099 1.00 98.25 235 PHE A C 1
ATOM 1799 O O . PHE A 1 235 ? -1.184 5.366 -5.009 1.00 98.25 235 PHE A O 1
ATOM 1806 N N . TRP A 1 236 ? 0.942 4.705 -4.657 1.00 97.62 236 TRP A N 1
ATOM 1807 C CA . TRP A 1 236 ? 1.554 6.008 -4.430 1.00 97.62 236 TRP A CA 1
ATOM 1808 C C . TRP A 1 236 ? 2.801 6.106 -5.305 1.00 97.62 236 TRP A C 1
ATOM 1810 O O . TRP A 1 236 ? 3.510 5.114 -5.475 1.00 97.62 236 TRP A O 1
ATOM 1820 N N . HIS A 1 237 ? 3.049 7.275 -5.885 1.00 96.31 237 HIS A N 1
ATOM 1821 C CA . HIS A 1 237 ? 4.256 7.514 -6.671 1.00 96.31 237 HIS A CA 1
ATOM 1822 C C . HIS A 1 237 ? 4.545 9.011 -6.817 1.00 96.31 237 HIS A C 1
ATOM 1824 O O . HIS A 1 237 ? 3.668 9.863 -6.624 1.00 96.31 237 HIS A O 1
ATOM 1830 N N . GLU A 1 238 ? 5.776 9.338 -7.182 1.00 92.44 238 GLU A N 1
ATOM 1831 C CA . GLU A 1 238 ? 6.164 10.672 -7.607 1.00 92.44 238 GLU A CA 1
ATOM 1832 C C . GLU A 1 238 ? 5.792 10.899 -9.083 1.00 92.44 238 GLU A C 1
ATOM 1834 O O . GLU A 1 238 ? 5.542 9.980 -9.867 1.00 92.44 238 GLU A O 1
ATOM 1839 N N . LYS A 1 239 ? 5.732 12.162 -9.508 1.00 88.50 239 LYS A N 1
ATOM 1840 C CA . LYS A 1 239 ? 5.538 12.533 -10.919 1.00 88.50 239 LYS A CA 1
ATOM 1841 C C . LYS A 1 239 ? 6.853 12.393 -11.693 1.00 88.50 239 LYS A C 1
ATOM 1843 O O . LYS A 1 239 ? 7.374 13.382 -12.202 1.00 88.50 239 LYS A O 1
ATOM 1848 N N . SER A 1 240 ? 7.376 11.172 -11.768 1.00 85.06 240 SER A N 1
ATOM 1849 C CA . SER A 1 240 ? 8.594 10.823 -12.502 1.00 85.06 240 SER A CA 1
ATOM 1850 C C . SER A 1 240 ? 8.305 9.740 -13.555 1.00 85.06 240 SER A C 1
ATOM 1852 O O . SER A 1 240 ? 7.501 8.839 -13.298 1.00 85.06 240 SER A O 1
ATOM 1854 N N . PRO A 1 241 ? 8.908 9.811 -14.759 1.00 73.88 241 PRO A N 1
ATOM 1855 C CA . PRO A 1 241 ? 8.782 8.752 -15.759 1.00 73.88 241 PRO A CA 1
ATOM 1856 C C . PRO A 1 241 ? 9.463 7.444 -15.318 1.00 73.88 241 PRO A C 1
ATOM 1858 O O . PRO A 1 241 ? 8.904 6.375 -15.563 1.00 73.88 241 PRO A O 1
ATOM 1861 N N . ASP A 1 242 ? 10.591 7.540 -14.606 1.00 76.25 242 ASP A N 1
ATOM 1862 C CA . ASP A 1 242 ? 11.429 6.416 -14.164 1.00 76.25 242 ASP A CA 1
ATOM 1863 C C . ASP A 1 242 ? 11.267 6.172 -12.658 1.00 76.25 242 ASP A C 1
ATOM 1865 O O . ASP A 1 242 ? 12.218 6.302 -11.885 1.00 76.25 242 ASP A O 1
ATOM 1869 N N . ASP A 1 243 ? 10.036 5.891 -12.226 1.00 87.75 243 ASP A N 1
ATOM 1870 C CA . ASP A 1 243 ? 9.706 5.793 -10.802 1.00 87.75 243 ASP A CA 1
ATOM 1871 C C . ASP A 1 243 ? 9.605 4.349 -10.280 1.00 87.75 243 ASP A C 1
ATOM 1873 O O . ASP A 1 243 ? 9.266 3.395 -10.994 1.00 87.75 243 ASP A O 1
ATOM 1877 N N . VAL A 1 244 ? 9.871 4.210 -8.984 1.00 97.19 244 VAL A N 1
ATOM 1878 C CA . VAL A 1 244 ? 9.554 3.029 -8.184 1.00 97.19 244 VAL A CA 1
ATOM 1879 C C . VAL A 1 244 ? 8.205 3.288 -7.528 1.00 97.19 244 VAL A C 1
ATOM 1881 O O . VAL A 1 244 ? 8.075 4.193 -6.711 1.00 97.19 244 VAL A O 1
ATOM 1884 N N . ILE A 1 245 ? 7.210 2.482 -7.873 1.00 98.12 245 ILE A N 1
ATOM 1885 C CA . ILE A 1 245 ? 5.826 2.639 -7.438 1.00 98.12 245 ILE A CA 1
ATOM 1886 C C . ILE A 1 245 ? 5.618 1.942 -6.094 1.00 98.12 245 ILE A C 1
ATOM 1888 O O . ILE A 1 245 ? 6.007 0.786 -5.915 1.00 98.12 245 ILE A O 1
ATOM 1892 N N . ASP A 1 246 ? 4.946 2.621 -5.169 1.00 98.56 246 ASP A N 1
ATOM 1893 C CA . ASP A 1 246 ? 4.504 2.029 -3.912 1.00 98.56 246 ASP A CA 1
ATOM 1894 C C . ASP A 1 246 ? 3.149 1.361 -4.148 1.00 98.56 246 ASP A C 1
ATOM 1896 O O . ASP A 1 246 ? 2.155 2.026 -4.440 1.00 98.56 246 ASP A O 1
ATOM 1900 N N . ILE A 1 247 ? 3.095 0.039 -4.013 1.00 98.81 247 ILE A N 1
ATOM 1901 C CA . ILE A 1 247 ? 1.898 -0.778 -4.226 1.00 98.81 247 ILE A CA 1
ATOM 1902 C C . ILE A 1 247 ? 1.323 -1.211 -2.884 1.00 98.81 247 ILE A C 1
ATOM 1904 O O . ILE A 1 247 ? 2.049 -1.717 -2.028 1.00 98.81 247 ILE A O 1
ATOM 1908 N N . SER A 1 248 ? 0.013 -1.050 -2.692 1.00 98.69 248 SER A N 1
ATOM 1909 C CA . SER A 1 248 ? -0.652 -1.557 -1.486 1.00 98.69 248 SER A CA 1
ATOM 1910 C C . SER A 1 248 ? -0.534 -3.081 -1.413 1.00 98.69 248 SER A C 1
ATOM 1912 O O . SER A 1 248 ? -1.109 -3.784 -2.243 1.00 98.69 248 SER A O 1
ATOM 1914 N N . VAL A 1 249 ? 0.173 -3.600 -0.403 1.00 98.62 249 VAL A N 1
ATOM 1915 C CA . VAL A 1 249 ? 0.500 -5.041 -0.312 1.00 98.62 249 VAL A CA 1
ATOM 1916 C C . VAL A 1 249 ? -0.749 -5.924 -0.276 1.00 98.62 249 VAL A C 1
ATOM 1918 O O . VAL A 1 249 ? -0.776 -6.975 -0.908 1.00 98.62 249 VAL A O 1
ATOM 1921 N N . GLY A 1 250 ? -1.826 -5.463 0.369 1.00 96.69 250 GLY A N 1
ATOM 1922 C CA . GLY A 1 250 ? -3.094 -6.199 0.464 1.00 96.69 250 GLY A CA 1
ATOM 1923 C C . GLY A 1 250 ? -3.810 -6.471 -0.871 1.00 96.69 250 GLY A C 1
ATOM 1924 O O . GLY A 1 250 ? -4.875 -7.085 -0.867 1.00 96.69 250 GLY A O 1
ATOM 1925 N N . LEU A 1 251 ? -3.269 -6.009 -2.004 1.00 98.44 251 LEU A N 1
ATOM 1926 C CA . LEU A 1 251 ? -3.759 -6.342 -3.343 1.00 98.44 251 LEU A CA 1
ATOM 1927 C C . LEU A 1 251 ? -3.208 -7.670 -3.865 1.00 98.44 251 LEU A C 1
ATOM 1929 O O . LEU A 1 251 ? -3.856 -8.288 -4.713 1.00 98.44 251 LEU A O 1
ATOM 1933 N N . PHE A 1 252 ? -2.022 -8.086 -3.414 1.00 98.56 252 PHE A N 1
ATOM 1934 C CA . PHE A 1 252 ? -1.340 -9.255 -3.957 1.00 98.56 252 PHE A CA 1
ATOM 1935 C C . PHE A 1 252 ? -2.079 -10.552 -3.623 1.00 98.56 252 PHE A C 1
ATOM 1937 O O . PHE A 1 252 ? -2.590 -10.754 -2.523 1.00 98.56 252 PHE A O 1
ATOM 1944 N N . ARG A 1 253 ? -2.121 -11.458 -4.599 1.00 96.62 253 ARG A N 1
ATOM 1945 C CA . ARG A 1 253 ? -2.734 -12.787 -4.510 1.00 96.62 253 ARG A CA 1
ATOM 1946 C C . ARG A 1 253 ? -1.654 -13.852 -4.364 1.00 96.62 253 ARG A C 1
ATOM 1948 O O . ARG A 1 253 ? -1.577 -14.791 -5.152 1.00 96.62 253 ARG A O 1
ATOM 1955 N N . ALA A 1 254 ? -0.781 -13.657 -3.382 1.00 95.06 254 ALA A N 1
ATOM 1956 C CA . ALA A 1 254 ? 0.349 -14.542 -3.165 1.00 95.06 254 ALA A CA 1
ATOM 1957 C C . ALA A 1 254 ? -0.102 -15.849 -2.480 1.00 95.06 254 ALA A C 1
ATOM 1959 O O . ALA A 1 254 ? -0.933 -15.808 -1.569 1.00 95.06 254 ALA A O 1
ATOM 1960 N N . PRO A 1 255 ? 0.404 -17.017 -2.913 1.00 91.25 255 PRO A N 1
ATOM 1961 C CA . PRO A 1 255 ? -0.024 -18.307 -2.372 1.00 91.25 255 PRO A CA 1
ATOM 1962 C C . PRO A 1 255 ? 0.480 -18.578 -0.945 1.00 91.25 255 PRO A C 1
ATOM 1964 O O . PRO A 1 255 ? -0.095 -19.420 -0.262 1.00 91.25 255 PRO A O 1
ATOM 1967 N N . ASP A 1 256 ? 1.530 -17.889 -0.491 1.00 88.38 256 ASP A N 1
ATOM 1968 C CA . ASP A 1 256 ? 2.011 -17.904 0.902 1.00 88.38 256 ASP A CA 1
ATOM 1969 C C . ASP A 1 256 ? 1.113 -17.139 1.860 1.00 88.38 256 ASP A C 1
ATOM 1971 O O . ASP A 1 256 ? 1.160 -17.433 3.048 1.00 88.38 256 ASP A O 1
ATOM 1975 N N . GLY A 1 257 ? 0.324 -16.178 1.380 1.00 93.69 257 GLY A N 1
ATOM 1976 C CA . GLY A 1 257 ? -0.534 -15.359 2.229 1.00 93.69 257 GLY A CA 1
ATOM 1977 C C . GLY A 1 257 ? -0.362 -13.859 2.029 1.00 93.69 257 GLY A C 1
ATOM 1978 O O . GLY A 1 257 ? 0.261 -13.390 1.074 1.00 93.69 257 GLY A O 1
ATOM 1979 N N . ALA A 1 258 ? -0.979 -13.092 2.925 1.00 94.94 258 ALA A N 1
ATOM 1980 C CA . ALA A 1 258 ? -1.130 -11.646 2.804 1.00 94.94 258 ALA A CA 1
ATOM 1981 C C . ALA A 1 258 ? 0.197 -10.871 2.860 1.00 94.94 258 ALA A C 1
ATOM 1983 O O . ALA A 1 258 ? 0.272 -9.767 2.320 1.00 94.94 258 ALA A O 1
ATOM 1984 N N . ARG A 1 259 ? 1.239 -11.416 3.498 1.00 95.88 259 ARG A N 1
ATOM 1985 C CA . ARG A 1 259 ? 2.581 -10.822 3.535 1.00 95.88 259 ARG A CA 1
ATOM 1986 C C . ARG A 1 259 ? 3.400 -11.113 2.279 1.00 95.88 259 ARG A C 1
ATOM 1988 O O . ARG A 1 259 ? 4.392 -10.419 2.065 1.00 95.88 259 ARG A O 1
ATOM 1995 N N . ALA A 1 260 ? 3.004 -12.084 1.451 1.00 96.75 260 ALA A N 1
ATOM 1996 C CA . ALA A 1 260 ? 3.658 -12.419 0.183 1.00 96.75 260 ALA A CA 1
ATOM 1997 C C . ALA A 1 260 ? 5.191 -12.599 0.294 1.00 96.75 260 ALA A C 1
ATOM 1999 O O . ALA A 1 260 ? 5.949 -12.106 -0.543 1.00 96.75 260 ALA A O 1
ATOM 2000 N N . GLU A 1 261 ? 5.679 -13.264 1.347 1.00 95.44 261 GLU A N 1
ATOM 2001 C CA . GLU A 1 261 ? 7.106 -13.303 1.722 1.00 95.44 261 GLU A CA 1
ATOM 2002 C C . GLU A 1 261 ? 8.013 -14.012 0.699 1.00 95.44 261 GLU A C 1
ATOM 2004 O O . GLU A 1 261 ? 9.229 -13.803 0.675 1.00 95.44 261 GLU A O 1
ATOM 2009 N N . SER A 1 262 ? 7.459 -14.824 -0.199 1.00 94.56 262 SER A N 1
ATOM 2010 C CA . SER A 1 262 ? 8.171 -15.383 -1.352 1.00 94.56 262 SER A CA 1
ATOM 2011 C C . SER A 1 262 ? 8.514 -14.321 -2.397 1.00 94.56 262 SER A C 1
ATOM 2013 O O . SER A 1 262 ? 9.437 -14.537 -3.184 1.00 94.56 262 SER A O 1
ATOM 2015 N N . TRP A 1 263 ? 7.830 -13.175 -2.395 1.00 97.56 263 TRP A N 1
ATOM 2016 C CA . TRP A 1 263 ? 8.014 -12.037 -3.303 1.00 97.56 263 TRP A CA 1
ATOM 2017 C C . TRP A 1 263 ? 8.549 -10.787 -2.619 1.00 97.56 263 TRP A C 1
ATOM 2019 O O . TRP A 1 263 ? 9.252 -10.000 -3.254 1.00 97.56 263 TRP A O 1
ATOM 2029 N N . LEU A 1 264 ? 8.240 -10.622 -1.338 1.00 98.25 264 LEU A N 1
ATOM 2030 C CA . LEU A 1 264 ? 8.538 -9.429 -0.568 1.00 98.25 264 LEU A CA 1
ATOM 2031 C C . LEU A 1 264 ? 9.519 -9.740 0.561 1.00 98.25 264 LEU A C 1
ATOM 2033 O O . LEU A 1 264 ? 9.439 -10.773 1.223 1.00 98.25 264 LEU A O 1
ATOM 2037 N N . GLU A 1 265 ? 10.457 -8.830 0.785 1.00 97.81 265 GLU A N 1
ATOM 2038 C CA . GLU A 1 265 ? 11.292 -8.799 1.980 1.00 97.81 265 GLU A CA 1
ATOM 2039 C C . GLU A 1 265 ? 10.834 -7.628 2.846 1.00 97.81 265 GLU A C 1
ATOM 2041 O O . GLU A 1 265 ? 10.939 -6.469 2.443 1.00 97.81 265 GLU A O 1
ATOM 2046 N N . TRP A 1 266 ? 10.277 -7.938 4.015 1.00 97.75 266 TRP A N 1
ATOM 2047 C CA . TRP A 1 266 ? 9.727 -6.934 4.917 1.00 97.75 266 TRP A CA 1
ATOM 2048 C C . TRP A 1 266 ? 10.826 -6.251 5.716 1.00 97.75 266 TRP A C 1
ATOM 2050 O O . TRP A 1 266 ? 11.591 -6.905 6.425 1.00 97.75 266 TRP A O 1
ATOM 2060 N N . TRP A 1 267 ? 10.859 -4.925 5.637 1.00 97.62 267 TRP A N 1
ATOM 2061 C CA . TRP A 1 267 ? 11.633 -4.106 6.549 1.00 97.62 267 TRP A CA 1
ATOM 2062 C C . TRP A 1 267 ? 10.959 -4.087 7.917 1.00 97.62 267 TRP A C 1
ATOM 2064 O O . TRP A 1 267 ? 9.853 -3.570 8.067 1.00 97.62 267 TRP A O 1
ATOM 2074 N N . GLN A 1 268 ? 11.638 -4.656 8.902 1.00 95.88 268 GLN A N 1
ATOM 2075 C CA . GLN A 1 268 ? 11.097 -4.893 10.241 1.00 95.88 268 GLN A CA 1
ATOM 2076 C C . GLN A 1 268 ? 11.792 -4.045 11.321 1.00 95.88 268 GLN A C 1
ATOM 2078 O O . GLN A 1 268 ? 11.370 -4.042 12.472 1.00 95.88 268 GLN A O 1
ATOM 2083 N N . GLU A 1 269 ? 12.802 -3.250 10.953 1.00 95.88 269 GLU A N 1
ATOM 2084 C CA . GLU A 1 269 ? 13.535 -2.388 11.893 1.00 95.88 269 GLU A CA 1
ATOM 2085 C C . GLU A 1 269 ? 12.779 -1.101 12.262 1.00 95.88 269 GLU A C 1
ATOM 2087 O O . GLU A 1 269 ? 13.170 -0.391 13.191 1.00 95.88 269 GLU A O 1
ATOM 2092 N N . ARG A 1 270 ? 11.712 -0.754 11.530 1.00 96.00 270 ARG A N 1
ATOM 2093 C CA . ARG A 1 270 ? 10.977 0.504 11.718 1.00 96.00 270 ARG A CA 1
ATOM 2094 C C . ARG A 1 270 ? 9.590 0.471 11.085 1.00 96.00 270 ARG A C 1
ATOM 2096 O O . ARG A 1 270 ? 9.425 -0.022 9.970 1.00 96.00 270 ARG A O 1
ATOM 2103 N N . VAL A 1 271 ? 8.621 1.106 11.745 1.00 97.94 271 VAL A N 1
ATOM 2104 C CA . VAL A 1 271 ? 7.396 1.584 11.090 1.00 97.94 271 VAL A CA 1
ATOM 2105 C C . VAL A 1 271 ? 7.659 2.991 10.558 1.00 97.94 271 VAL A C 1
ATOM 2107 O O . VAL A 1 271 ? 7.992 3.896 11.321 1.00 97.94 271 VAL A O 1
ATOM 2110 N N . SER A 1 272 ? 7.510 3.194 9.249 1.00 97.88 272 SER A N 1
ATOM 2111 C CA . SER A 1 272 ? 7.792 4.488 8.630 1.00 97.88 272 SER A CA 1
ATOM 2112 C C . SER A 1 272 ? 6.887 5.593 9.194 1.00 97.88 272 SER A C 1
ATOM 2114 O O . SER A 1 272 ? 5.666 5.421 9.288 1.00 97.88 272 SER A O 1
ATOM 2116 N N . PHE A 1 273 ? 7.498 6.726 9.545 1.00 97.19 273 PHE A N 1
ATOM 2117 C CA . PHE A 1 273 ? 6.915 7.910 10.166 1.00 97.19 273 PHE A CA 1
ATOM 2118 C C . PHE A 1 273 ? 6.160 7.595 11.462 1.00 97.19 273 PHE A C 1
ATOM 2120 O O . PHE A 1 273 ? 5.118 8.194 11.739 1.00 97.19 273 PHE A 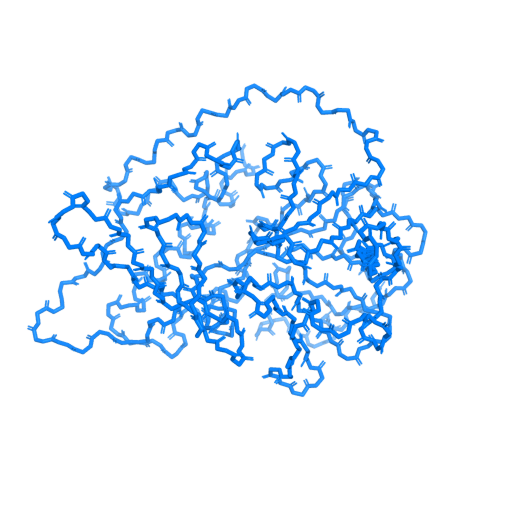O 1
ATOM 2127 N N . SER A 1 274 ? 6.657 6.649 12.266 1.00 95.44 274 SER A N 1
ATOM 2128 C CA . SER A 1 274 ? 6.055 6.307 13.560 1.00 95.44 274 SER A CA 1
ATOM 2129 C C . SER A 1 274 ? 5.920 7.523 14.484 1.00 95.44 274 SER A C 1
ATOM 2131 O O . SER A 1 274 ? 4.931 7.648 15.204 1.00 95.44 274 SER A O 1
ATOM 2133 N N . GLU A 1 275 ? 6.823 8.498 14.388 1.00 93.75 275 GLU A N 1
ATOM 2134 C CA . GLU A 1 275 ? 6.747 9.764 15.118 1.00 93.75 275 GLU A CA 1
ATOM 2135 C C . GLU A 1 275 ? 5.581 10.681 14.693 1.00 93.75 275 GLU A C 1
ATOM 2137 O O . GLU A 1 275 ? 5.249 11.628 15.406 1.00 93.75 275 GLU A O 1
ATOM 2142 N N . GLU A 1 276 ? 4.932 10.426 13.551 1.00 93.81 276 GLU A N 1
ATOM 2143 C CA . GLU A 1 276 ? 3.757 11.177 13.084 1.00 93.81 276 GLU A CA 1
ATOM 2144 C C . GLU A 1 276 ? 2.418 10.579 13.518 1.00 93.81 276 GLU A C 1
ATOM 2146 O O . GLU A 1 276 ? 1.365 11.156 13.226 1.00 93.81 276 GLU A O 1
ATOM 2151 N N . VAL A 1 277 ? 2.422 9.455 14.238 1.00 93.12 277 VAL A N 1
ATOM 2152 C CA . VAL A 1 277 ? 1.197 8.745 14.648 1.00 93.12 277 VAL A CA 1
ATOM 2153 C C . VAL A 1 277 ? 0.187 9.653 15.367 1.00 93.12 277 VAL A C 1
ATOM 2155 O O . VAL A 1 277 ? -1.030 9.491 15.223 1.00 93.12 277 VAL A O 1
ATOM 2158 N N . ASN A 1 278 ? 0.689 10.667 16.079 1.00 92.31 278 ASN A N 1
ATOM 2159 C CA . ASN A 1 278 ? -0.100 11.636 16.840 1.00 92.31 278 ASN A CA 1
ATOM 2160 C C . ASN A 1 278 ? -0.464 12.905 16.059 1.00 92.31 278 ASN A C 1
ATOM 2162 O O . ASN A 1 278 ? -1.271 13.711 16.525 1.00 92.31 278 ASN A O 1
ATOM 2166 N N . THR A 1 279 ? 0.096 13.122 14.869 1.00 92.69 279 THR A N 1
ATOM 2167 C CA . THR A 1 279 ? -0.136 14.352 14.111 1.00 92.69 279 THR A CA 1
ATOM 2168 C C . THR A 1 279 ? -1.610 14.460 13.703 1.00 92.69 279 THR A C 1
ATOM 2170 O O . THR A 1 279 ? -2.163 13.618 12.985 1.00 92.69 279 THR A O 1
ATOM 2173 N N . GLY A 1 280 ? -2.270 15.530 14.156 1.00 89.50 280 GLY A N 1
ATOM 2174 C CA . GLY A 1 280 ? -3.699 15.757 13.924 1.00 89.50 280 GLY A CA 1
ATOM 2175 C C . GLY A 1 280 ? -4.623 14.827 14.720 1.00 89.50 280 GLY A C 1
ATOM 2176 O O . GLY A 1 280 ? -5.744 14.574 14.267 1.00 89.50 280 GLY A O 1
ATOM 2177 N N . ARG A 1 281 ? -4.145 14.297 15.854 1.00 89.00 281 ARG A N 1
ATOM 2178 C CA . ARG A 1 281 ? -4.928 13.600 16.884 1.00 89.00 281 ARG A CA 1
ATOM 2179 C C . ARG A 1 281 ? -4.788 14.311 18.223 1.00 89.00 281 ARG A C 1
ATOM 2181 O O . ARG A 1 281 ? -3.793 14.990 18.465 1.00 89.00 281 ARG A O 1
ATOM 2188 N N . MET A 1 282 ? -5.774 14.139 19.095 1.00 80.31 282 MET A N 1
ATOM 2189 C CA . MET A 1 282 ? -5.728 14.618 20.476 1.00 80.31 282 MET A CA 1
ATOM 2190 C C . MET A 1 282 ? -6.236 13.533 21.426 1.00 80.31 282 MET A C 1
ATOM 2192 O O . MET A 1 282 ? -6.942 12.622 21.009 1.00 80.31 282 MET A O 1
ATOM 2196 N N . GLY A 1 283 ? -5.876 13.638 22.705 1.00 82.69 283 GLY A N 1
ATOM 2197 C CA . GLY A 1 283 ? -6.452 12.807 23.760 1.00 82.69 283 GLY A CA 1
ATOM 2198 C C . GLY A 1 283 ? -6.245 11.302 23.564 1.00 82.69 283 GLY A C 1
ATOM 2199 O O . GLY A 1 283 ? -5.132 10.835 23.317 1.00 82.69 283 GLY A O 1
ATOM 2200 N N . LEU A 1 284 ? -7.327 10.544 23.732 1.00 80.38 284 LEU A N 1
ATOM 2201 C CA . LEU A 1 284 ? -7.302 9.084 23.811 1.00 80.38 284 LEU A CA 1
ATOM 2202 C C . LEU A 1 284 ? -6.942 8.436 22.471 1.00 80.38 284 LEU A C 1
ATOM 2204 O O . LEU A 1 284 ? -6.210 7.452 22.453 1.00 80.38 284 LEU A O 1
ATOM 2208 N N . GLU A 1 285 ? -7.371 9.015 21.350 1.00 82.94 285 GLU A N 1
ATOM 2209 C CA . GLU A 1 285 ? -7.095 8.467 20.016 1.00 82.94 285 GLU A CA 1
ATOM 2210 C C . GLU A 1 285 ? -5.599 8.498 19.687 1.00 82.94 285 GLU A C 1
ATOM 2212 O O . GLU A 1 285 ? -5.072 7.565 19.084 1.00 82.94 285 GLU A O 1
ATOM 2217 N N . ALA A 1 286 ? -4.907 9.563 20.105 1.00 88.00 286 ALA A N 1
ATOM 2218 C CA . ALA A 1 286 ? -3.458 9.685 19.959 1.00 88.00 286 ALA A CA 1
ATOM 2219 C C . ALA A 1 286 ? -2.731 8.584 20.753 1.00 88.00 286 ALA A C 1
ATOM 2221 O O . ALA A 1 286 ? -1.862 7.889 20.222 1.00 88.00 286 ALA A O 1
ATOM 2222 N N . LYS A 1 287 ? -3.142 8.372 22.011 1.00 87.31 287 LYS A N 1
ATOM 2223 C CA . LYS A 1 287 ? -2.570 7.339 22.884 1.00 87.31 287 LYS A CA 1
ATOM 2224 C C . LYS A 1 287 ? -2.744 5.935 22.288 1.00 87.31 287 LYS A C 1
ATOM 2226 O O . LYS A 1 287 ? -1.759 5.229 22.107 1.00 87.31 287 LYS A O 1
ATOM 2231 N N . VAL A 1 288 ? -3.971 5.575 21.918 1.00 87.06 288 VAL A N 1
ATOM 2232 C CA . VAL A 1 288 ? -4.319 4.245 21.386 1.00 87.06 288 VAL A CA 1
ATOM 2233 C C . VAL A 1 288 ? -3.577 3.945 20.084 1.00 87.06 288 VAL A C 1
ATOM 2235 O O . VAL A 1 288 ? -3.053 2.849 19.898 1.00 87.06 288 VAL A O 1
ATOM 2238 N N . ALA A 1 289 ? -3.482 4.926 19.184 1.00 90.88 289 ALA A N 1
ATOM 2239 C CA . ALA A 1 289 ? -2.711 4.755 17.962 1.00 90.88 289 ALA A CA 1
ATOM 2240 C C . ALA A 1 289 ? -1.207 4.610 18.239 1.00 90.88 289 ALA A C 1
ATOM 2242 O O . ALA A 1 289 ? -0.563 3.750 17.646 1.00 90.88 289 ALA A O 1
ATOM 2243 N N . SER A 1 290 ? -0.650 5.405 19.160 1.00 92.12 290 SER A N 1
ATOM 2244 C CA . SER A 1 290 ? 0.763 5.298 19.553 1.00 92.12 290 SER A CA 1
ATOM 2245 C C . SER A 1 290 ? 1.098 3.916 20.112 1.00 92.12 290 SER A C 1
ATOM 2247 O O . SER A 1 290 ? 2.131 3.350 19.761 1.00 92.12 290 SER A O 1
ATOM 2249 N N . GLU A 1 291 ? 0.221 3.357 20.948 1.00 90.88 291 GLU A N 1
ATOM 2250 C CA . GLU A 1 291 ? 0.370 2.006 21.499 1.00 90.88 291 GLU A CA 1
ATOM 2251 C C . GLU A 1 291 ? 0.365 0.946 20.398 1.00 90.88 291 GLU A C 1
ATOM 2253 O O . GLU A 1 291 ? 1.258 0.104 20.370 1.00 90.88 291 GLU A O 1
ATOM 2258 N N . LEU A 1 292 ? -0.572 1.031 19.443 1.00 91.94 292 LEU A N 1
ATOM 2259 C CA . LEU A 1 292 ? -0.613 0.116 18.300 1.00 91.94 292 LEU A CA 1
ATOM 2260 C C . LEU A 1 292 ? 0.683 0.151 17.484 1.00 91.94 292 LEU A C 1
ATOM 2262 O O . LEU A 1 292 ? 1.227 -0.900 17.155 1.00 91.94 292 LEU A O 1
ATOM 2266 N N . ILE A 1 293 ? 1.159 1.347 17.133 1.00 95.19 293 ILE A N 1
ATOM 2267 C CA . ILE A 1 293 ? 2.358 1.497 16.300 1.00 95.19 293 ILE A CA 1
ATOM 2268 C C . ILE A 1 293 ? 3.612 1.045 17.051 1.00 95.19 293 ILE A C 1
ATOM 2270 O O . ILE A 1 293 ? 4.475 0.405 16.454 1.00 95.19 293 ILE A O 1
ATOM 2274 N N . THR A 1 294 ? 3.689 1.316 18.355 1.00 94.00 294 THR A N 1
ATOM 2275 C CA . THR A 1 294 ? 4.788 0.845 19.211 1.00 94.00 294 THR A CA 1
ATOM 2276 C C . THR A 1 294 ? 4.807 -0.680 19.293 1.00 94.00 294 THR A C 1
ATOM 2278 O O . THR A 1 294 ? 5.862 -1.284 19.129 1.00 94.00 294 THR A O 1
ATOM 2281 N N . GLU A 1 295 ? 3.650 -1.310 19.508 1.00 92.38 295 GLU A N 1
ATOM 2282 C CA . GLU A 1 295 ? 3.535 -2.771 19.554 1.00 92.38 295 GLU A CA 1
ATOM 2283 C C . GLU A 1 295 ? 3.922 -3.400 18.213 1.00 92.38 295 GLU A C 1
ATOM 2285 O O . GLU A 1 295 ? 4.727 -4.327 18.189 1.00 92.38 295 GLU A O 1
ATOM 2290 N N . LEU A 1 296 ? 3.422 -2.856 17.097 1.00 94.38 296 LEU A N 1
ATOM 2291 C CA . LEU A 1 296 ? 3.793 -3.317 15.760 1.00 94.38 296 LEU A CA 1
ATOM 2292 C C . LEU A 1 296 ? 5.307 -3.220 15.528 1.00 94.38 296 LEU A C 1
ATOM 2294 O O . LEU A 1 296 ? 5.918 -4.180 15.064 1.00 94.38 296 LEU A O 1
ATOM 2298 N N . GLU A 1 297 ? 5.925 -2.080 15.846 1.00 95.31 297 GLU A N 1
ATOM 2299 C CA . GLU A 1 297 ? 7.365 -1.900 15.650 1.00 95.31 297 GLU A CA 1
ATOM 2300 C C . GLU A 1 297 ? 8.188 -2.857 16.526 1.00 95.31 297 GLU A C 1
ATOM 2302 O O . GLU A 1 297 ? 9.137 -3.474 16.042 1.00 95.31 297 GLU A O 1
ATOM 2307 N N . ASN A 1 298 ? 7.801 -3.040 17.791 1.00 94.00 298 ASN A N 1
ATOM 2308 C CA . ASN A 1 298 ? 8.456 -3.986 18.694 1.00 94.00 298 ASN A CA 1
ATOM 2309 C C . ASN A 1 298 ? 8.300 -5.436 18.218 1.00 94.00 298 ASN A C 1
ATOM 2311 O O . ASN A 1 298 ? 9.266 -6.198 18.243 1.00 94.00 298 ASN A O 1
ATOM 2315 N N . GLY A 1 299 ? 7.102 -5.823 17.773 1.00 92.81 299 GLY A N 1
ATOM 2316 C CA . GLY A 1 299 ? 6.830 -7.171 17.288 1.00 92.81 299 GLY A CA 1
ATOM 2317 C C . GLY A 1 299 ? 7.555 -7.499 15.985 1.00 92.81 299 GLY A C 1
ATOM 2318 O O . GLY A 1 299 ? 8.001 -8.635 15.823 1.00 92.81 299 GLY A O 1
ATOM 2319 N N . MET A 1 300 ? 7.734 -6.517 15.095 1.00 93.69 300 MET A N 1
ATOM 2320 C CA . MET A 1 300 ? 8.583 -6.659 13.908 1.00 93.69 300 MET A CA 1
ATOM 2321 C C . MET A 1 300 ? 10.056 -6.857 14.295 1.00 93.69 300 MET A C 1
ATOM 2323 O O . MET A 1 300 ? 10.674 -7.826 13.864 1.00 93.69 300 MET A O 1
ATOM 2327 N N . LYS A 1 301 ? 10.602 -6.019 15.186 1.00 93.38 301 LYS A N 1
ATOM 2328 C CA . LYS A 1 301 ? 11.999 -6.132 15.653 1.00 93.38 301 LYS A CA 1
ATOM 2329 C C . LYS A 1 301 ? 12.285 -7.456 16.369 1.00 93.38 301 LYS A C 1
ATOM 2331 O O . LYS A 1 301 ? 13.343 -8.048 16.182 1.00 93.38 301 LYS A O 1
ATOM 2336 N N . ALA A 1 302 ? 11.344 -7.946 17.175 1.00 87.00 302 ALA A N 1
ATOM 2337 C CA . ALA A 1 302 ? 11.496 -9.199 17.915 1.00 87.00 302 ALA A CA 1
ATOM 2338 C C . ALA A 1 302 ? 11.474 -10.454 17.020 1.00 87.00 302 ALA A C 1
ATOM 2340 O O . ALA A 1 302 ? 11.933 -11.508 17.445 1.00 87.00 302 ALA A O 1
ATOM 2341 N N . GLY A 1 303 ? 10.953 -10.366 15.789 1.00 68.25 303 GLY A N 1
ATOM 2342 C CA . GLY A 1 303 ? 10.964 -11.470 14.821 1.00 68.25 303 GLY A CA 1
ATOM 2343 C C . GLY A 1 303 ? 12.348 -11.781 14.233 1.00 68.25 303 GLY A C 1
ATOM 2344 O O . GLY A 1 303 ? 12.493 -12.781 13.533 1.00 68.25 303 GLY A O 1
ATOM 2345 N N . HIS A 1 304 ? 13.351 -10.939 14.507 1.00 53.66 304 HIS A N 1
ATOM 2346 C CA . HIS A 1 304 ? 14.727 -11.083 14.021 1.00 53.66 304 HIS A CA 1
ATOM 2347 C C . HIS A 1 304 ? 15.681 -11.824 14.971 1.00 53.66 304 HIS A C 1
ATOM 2349 O O . HIS A 1 304 ? 16.816 -12.097 14.575 1.00 53.66 304 HIS A O 1
ATOM 2355 N N . THR A 1 305 ? 15.247 -12.147 16.193 1.00 37.34 305 THR A N 1
ATOM 2356 C CA . THR A 1 305 ? 16.020 -12.917 17.189 1.00 37.34 305 THR A CA 1
ATOM 2357 C C . THR A 1 305 ? 15.558 -14.360 17.266 1.00 37.34 305 THR A C 1
ATOM 2359 O O . THR A 1 305 ? 16.434 -15.251 17.305 1.00 37.34 305 THR A O 1
#

Nearest PDB structures (foldseek):
  2zf4-assembly2_D  TM=3.572E-01  e=3.676E-01  Chromobacterium violaceum
  8veh-assembly4_D  TM=2.343E-01  e=2.329E+00  Rickettsia bellii RML369-C

Mean predicted aligned error: 6.13 Å

Organism: NCBI:txid1325733

Sequence (305 aa):
MAYHPTETSTRYFCATCGCHLFRAIEAGGKGLDWGAATGAVSCLSGQSSSLGRFTSHQYVSDTNDGGLAVWIKSLEGNFKGEEAKTPNPQPIKPDSKSLEASCACGNVRFHITRPNDESRGPRRNLPDLMFPDKTTDEHTKQNPNDEKWWIRGNGNKYLAGTCACRSCRLISGFEVQTWAFVPRTNIFFHVPDANGTESIVPLDFTTLPPGILKSYSSSPNVMREFCGTCGATIFWHEKSPDDVIDISVGLFRAPDGARAESWLEWWQERVSFSEEVNTGRMGLEAKVASELITELENGMKAGHT

Secondary structure (DSSP, 8-state):
-EEEEETTEEEEE-TTT--EEEEEEE-TTS-EEEEE-GGG------TT----------SGGGGSS-GGGGG---STT----------------TT--EEEEE-T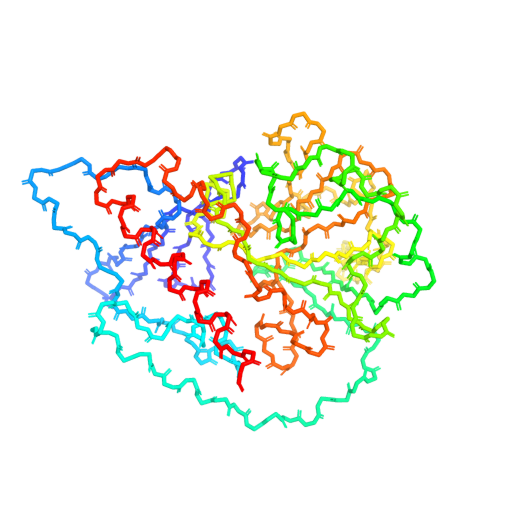TSSSEEEEEPP-SGGGS---PPPTTTS-TTTS-HHHHT-TT---TTEEGGGTEEEEEEE--HHHHHHHSSS-EEEEEEEGGGEEEEEE-TTSPEEEEE--TTTSPTTS-EEEEEETTEEEEE-TTT--EEEEEES-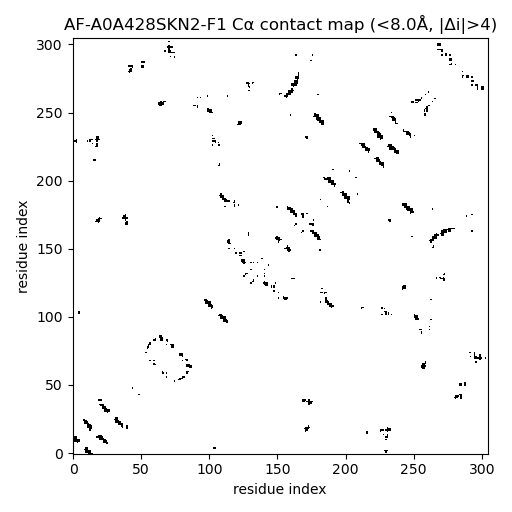SSPEEEEEGGGB--TT-TT-TTTEEE--S--BTGGGTTTT--HHHHHHHHHHHHHHHHHHHHTT-

Foldseek 3Di:
DWAPLDPFKIWDADLAQLATAKMWGHPPPPGTDIDGLLLQDFEDDDPDDDQDADQADPPLVVQLQSALVLLQCDQVNRDNHPPRPNPPPPPPDLPPQWWWFADSVRLWIKIFGFADPLQLVFAAFDACLVPNPVPDDPVNRNVPVRDSQQQDDPRGAGAKEKAQASLVSNNHSHRIFIWTWTKQQGMWTFDQDPVRDTDIGRDDPVPPDPQSWDWDAPDVQKMWIARSRNSHTAWIWGVDPGTTIIGGQCRTPAPSGSCNVSHYDYSQQARRPLVNNNPSHDDSSSVNSNSSRVSSSNSSVVVVD

Solvent-accessible surface area (backbone atoms only — not comparable to full-atom values): 16903 Å² total; per-residue (Å²): 83,72,27,64,90,45,99,54,33,39,41,32,24,42,82,82,66,14,17,34,46,35,37,38,32,61,49,87,88,76,49,72,48,76,46,71,30,65,24,58,61,41,68,84,89,58,102,77,70,67,78,77,69,91,72,77,86,75,71,43,74,80,23,45,52,20,46,70,52,75,20,47,52,51,68,92,79,71,33,78,50,74,76,56,73,58,58,76,78,68,85,69,72,85,76,64,63,61,47,48,30,39,42,97,78,57,68,41,36,32,34,34,49,57,59,54,80,74,59,62,68,50,73,63,57,56,50,41,52,84,45,51,69,92,80,48,56,68,68,65,38,58,28,83,82,61,62,64,73,37,56,25,76,94,50,52,17,26,26,25,39,42,30,26,28,52,67,47,9,53,35,56,7,34,61,64,40,47,35,29,40,41,36,43,92,40,31,34,34,55,42,70,46,100,84,68,54,72,44,81,42,71,62,38,92,88,74,55,66,87,76,40,60,38,76,43,72,85,49,91,62,30,39,37,31,17,28,77,70,64,22,43,66,42,39,40,36,61,81,54,95,56,37,61,32,32,33,37,39,85,27,47,66,41,93,70,14,46,67,27,61,90,46,29,42,72,52,35,89,34,45,13,46,56,89,30,46,42,60,78,39,46,73,60,64,21,52,47,47,44,50,52,53,50,38,34,33,52,33,34,47,61,72,78,115